Protein 7FF5 (pdb70)

Sequence (252 aa):
MISTKVTINCPAGLDSKAAALLVQKVSKYSSSIWLEKGERRANAKSLLGLLSLGVERNAAITIITDGEDEKKAADEISEYFTVGMISTKVTINCPAGLDSKAAALLVQKVSKYSSSIWLEKGERRANAKSLLGLLSLGVERNAAITIITDGEDEKKAADEISEYFTVGMISTKVTINCPAGLDSKAAALLVQKVSKYSSSIWLEKGERRANAKSLLGLLSLGVERNAAITIITDGEDEKKAADEISEYFTVG

Foldseek 3Di:
DDKDKAWQQDQFGLDQVNLVVQLVVVVVDPKFKKKDQPPQIAGSVDSVSSNVRNGGGGGIMIIATGDDCRVVSRVVVRCSRNVD/DDKDKAFFQPQFFCDLVLLVVQLVVLVVDPWFKKKDQPPQIAGSVDSVSSVVSSGGHRGIMIIATGDDCRVVSNVVSRCSGHVD/DDKDKAWAAPPFFLALVLLVVQLVVLVPDPWFKKKAQPPQIAGSVDSVSSNVSNGGHGGIMMIATGDDCRVVNRVVVRCSRPPD

Solvent-accessible surface area: 12165 Å² total; per-residue (Å²): 139,54,80,32,185,17,63,0,90,14,118,43,1,0,43,12,62,9,0,0,44,0,18,74,102,0,88,119,9,85,1,44,0,82,0,45,65,66,157,105,143,9,60,0,87,41,26,51,8,0,1,2,3,27,0,94,152,92,22,84,3,27,0,23,0,56,33,161,24,36,144,101,0,3,75,43,0,26,103,21,0,58,134,72,134,50,78,30,180,16,68,0,49,0,107,48,0,0,38,5,34,13,0,0,49,0,6,67,57,0,63,160,18,77,1,68,1,77,0,46,37,65,155,138,135,11,84,0,72,39,21,58,9,0,1,11,4,22,0,100,123,98,21,79,3,25,0,6,0,64,30,163,28,35,145,130,0,6,79,58,0,25,104,35,0,67,106,34,122,46,71,31,176,21,59,0,100,16,140,67,0,7,50,6,28,17,0,0,80,1,8,65,80,0,66,174,16,81,0,64,0,76,1,46,24,64,144,126,134,9,77,0,80,40,26,55,8,0,2,8,3,8,7,102,47,108,23,75,5,26,0,6,0,63,30,172,30,36,148,120,0,6,76,52,0,27,88,47,3,60,121,88

Nearest PDB structures (foldseek):
  7ff5-assembly3_C  TM=9.950E-01  e=5.276E-16  Ruminiclostridium cellulolyticum H10
  4xwj-assembly1_B  TM=9.516E-01  e=1.016E-08  Escherichia coli K-12
  3ihs-assembly2_B  TM=9.790E-01  e=3.165E-08  Bacillus anthracis str. Ames
  1opd-assembly1_A  TM=9.608E-01  e=2.423E-08  Escherichia coli
  1pch-assembly1_A  TM=9.260E-01  e=5.402E-08  Mycoplasma capricolum

Structure (mmCIF, N/CA/C/O backbone):
data_7FF5
#
_entry.id   7FF5
#
_cell.length_a   96.004
_cell.le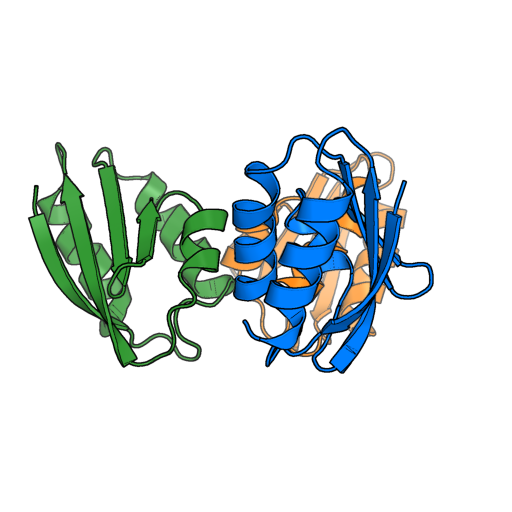ngth_b   96.004
_cell.length_c   89.836
_cell.angle_alpha   90.000
_cell.angle_beta   90.000
_cell.angle_gamma   90.000
#
_symmetry.space_group_name_H-M   'P 41 21 2'
#
loop_
_entity.id
_entity.type
_entity.pdbx_description
1 polymer 'Phosphocarrier, HPr family'
2 non-polymer 'SULFATE ION'
3 water water
#
loop_
_atom_site.group_PDB
_atom_site.id
_atom_site.type_symbol
_atom_site.label_atom_id
_atom_site.label_alt_id
_atom_site.label_comp_id
_atom_site.label_asym_id
_atom_site.label_entity_id
_atom_site.label_seq_id
_atom_site.pdbx_PDB_ins_code
_atom_site.Cartn_x
_atom_site.Cartn_y
_atom_site.Cartn_z
_atom_site.occupancy
_atom_site.B_iso_or_equiv
_atom_site.auth_seq_id
_atom_site.auth_comp_id
_atom_site.auth_asym_id
_atom_site.auth_atom_id
_atom_site.pdbx_PDB_model_num
ATOM 1 N N . MET A 1 1 ? 34.719 20.938 -24.062 1.00 48.08 1 MET A N 1
ATOM 2 C CA . MET A 1 1 ? 34.271 20.715 -22.661 1.00 44.75 1 MET A CA 1
ATOM 3 C C . MET A 1 1 ? 33.241 21.791 -22.310 1.00 47.64 1 MET A C 1
ATOM 4 O O . MET A 1 1 ? 33.613 22.966 -22.336 1.00 49.06 1 MET A O 1
ATOM 9 N N . ILE A 1 2 ? 32.008 21.396 -21.967 1.00 46.44 2 ILE A N 1
ATOM 10 C CA . ILE A 1 2 ? 30.918 22.336 -21.566 1.00 47.65 2 ILE A CA 1
ATOM 11 C C . ILE A 1 2 ? 30.549 22.137 -20.090 1.00 46.49 2 ILE A C 1
ATOM 12 O O . ILE A 1 2 ? 30.347 20.990 -19.670 1.00 43.15 2 ILE A O 1
ATOM 17 N N . SER A 1 3 ? 30.497 23.250 -19.364 1.00 46.76 3 SER A N 1
ATOM 18 C CA . SER A 1 3 ? 29.972 23.399 -17.989 1.00 42.59 3 SER A CA 1
ATOM 19 C C . SER A 1 3 ? 28.610 24.089 -18.043 1.00 46.73 3 SER A C 1
ATOM 20 O O . SER A 1 3 ? 28.570 25.255 -18.484 1.00 43.87 3 SER A O 1
ATOM 23 N N . THR A 1 4 ? 27.546 23.437 -17.559 1.00 44.39 4 THR A N 1
ATOM 24 C CA . THR A 1 4 ? 26.209 24.076 -17.418 1.00 45.21 4 THR A CA 1
ATOM 25 C C . THR A 1 4 ? 25.691 23.872 -15.991 1.00 46.43 4 THR A C 1
ATOM 26 O O . THR A 1 4 ? 25.571 22.704 -15.553 1.00 44.61 4 THR A O 1
ATOM 30 N N . LYS A 1 5 ? 25.442 24.987 -15.300 1.00 46.83 5 LYS A N 1
ATOM 31 C CA . LYS A 1 5 ? 24.865 25.042 -13.932 1.00 50.12 5 LYS A CA 1
ATOM 32 C C . LYS A 1 5 ? 23.367 24.752 -14.028 1.00 45.95 5 LYS A C 1
ATOM 33 O O . LYS A 1 5 ? 22.753 25.292 -14.948 1.00 41.01 5 LYS A O 1
ATOM 39 N N . VAL A 1 6 ? 22.818 23.911 -13.136 1.00 42.05 6 VAL A N 1
ATOM 40 C CA . VAL A 1 6 ? 21.369 23.563 -13.114 1.00 41.17 6 VAL A CA 1
ATOM 41 C C . VAL A 1 6 ? 20.904 23.321 -11.672 1.00 40.73 6 VAL A C 1
ATOM 42 O O . VAL A 1 6 ? 21.745 23.022 -10.789 1.00 36.23 6 VAL A O 1
ATOM 46 N N . THR A 1 7 ? 19.592 23.445 -11.460 1.00 38.05 7 THR A N 1
ATOM 47 C CA . THR A 1 7 ? 18.890 23.093 -10.202 1.00 40.77 7 THR A CA 1
ATOM 48 C C . THR A 1 7 ? 18.291 21.698 -10.390 1.00 37.71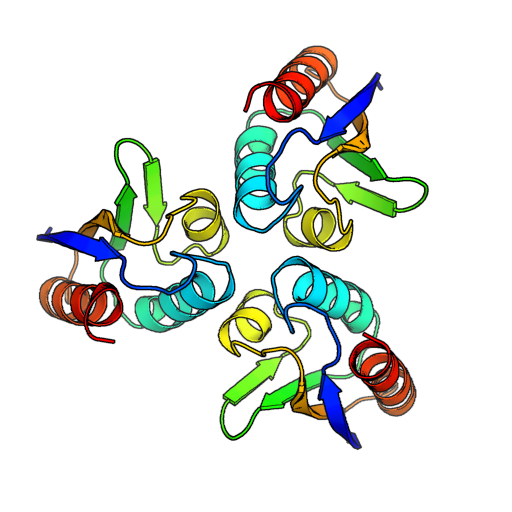 7 THR A C 1
ATOM 49 O O . THR A 1 7 ? 17.691 21.465 -11.449 1.00 36.94 7 THR A O 1
ATOM 53 N N . ILE A 1 8 ? 18.489 20.802 -9.423 1.00 33.49 8 ILE A N 1
ATOM 54 C CA . ILE A 1 8 ? 17.864 19.451 -9.478 1.00 38.31 8 ILE A CA 1
ATOM 55 C C . ILE A 1 8 ? 16.406 19.643 -9.075 1.00 37.49 8 ILE A C 1
ATOM 56 O O . ILE A 1 8 ? 16.125 19.859 -7.886 1.00 39.31 8 ILE A O 1
ATOM 61 N N . ASN A 1 9 ? 15.535 19.628 -10.076 1.00 36.02 9 ASN A N 1
ATOM 62 C CA . ASN A 1 9 ? 14.066 19.758 -9.899 1.00 37.84 9 ASN A CA 1
ATOM 63 C C . ASN A 1 9 ? 13.425 18.368 -9.953 1.00 35.66 9 ASN A C 1
ATOM 64 O O . ASN A 1 9 ? 12.604 18.089 -10.845 1.00 39.98 9 ASN A O 1
ATOM 69 N N . CYS A 1 10 ? 13.862 17.526 -9.021 1.00 36.13 10 CYS A N 1
ATOM 70 C CA . CYS A 1 10 ? 13.494 16.096 -8.835 1.00 33.77 10 CYS A CA 1
ATOM 71 C C . CYS A 1 10 ? 13.040 15.920 -7.388 1.00 33.40 10 CYS A C 1
ATOM 72 O O . CYS A 1 10 ? 13.664 16.464 -6.468 1.00 29.81 10 CYS A O 1
ATOM 75 N N . PRO A 1 11 ? 11.928 15.190 -7.119 1.00 32.35 11 PRO A N 1
ATOM 76 C CA . PRO A 1 11 ? 11.305 15.221 -5.788 1.00 30.80 11 PRO A CA 1
ATOM 77 C C . PRO A 1 11 ? 12.214 14.732 -4.638 1.00 32.14 11 PRO A C 1
ATOM 78 O O . PRO A 1 11 ? 12.141 15.303 -3.564 1.00 31.74 11 PRO A O 1
ATOM 82 N N . ALA A 1 12 ? 13.076 13.743 -4.882 1.00 31.49 12 ALA A N 1
ATOM 83 C CA . ALA A 1 12 ? 14.036 13.227 -3.880 1.00 34.15 12 ALA A CA 1
ATOM 84 C C . ALA A 1 12 ? 15.467 13.421 -4.383 1.00 33.00 12 ALA A C 1
ATOM 85 O O . ALA A 1 12 ? 16.306 12.613 -3.999 1.00 32.82 12 ALA A O 1
ATOM 87 N N . GLY A 1 13 ? 15.719 14.446 -5.199 1.00 31.17 13 GLY A N 1
ATOM 88 C CA . GLY A 1 13 ? 17.040 14.663 -5.826 1.00 30.69 13 GLY A CA 1
ATOM 89 C C . GLY A 1 13 ? 17.510 13.447 -6.609 1.00 29.96 13 GLY A C 1
ATOM 90 O O . GLY A 1 13 ? 16.669 12.837 -7.270 1.00 25.93 13 GLY A O 1
ATOM 91 N N . LEU A 1 14 ? 18.798 13.097 -6.539 1.00 28.32 14 LEU A N 1
ATOM 92 C CA . LEU A 1 14 ? 19.338 11.929 -7.272 1.00 29.34 14 LEU A CA 1
ATOM 93 C C . LEU A 1 14 ? 19.259 10.717 -6.377 1.00 28.06 14 LEU A C 1
ATOM 94 O O . LEU A 1 14 ? 20.301 10.284 -5.879 1.00 30.98 14 LEU A O 1
ATOM 99 N N . ASP A 1 15 ? 18.048 10.213 -6.184 1.00 29.53 15 ASP A N 1
ATOM 100 C CA . ASP A 1 15 ? 17.802 8.950 -5.460 1.00 30.12 15 ASP A CA 1
ATOM 101 C C . ASP A 1 15 ? 17.974 7.822 -6.479 1.00 29.13 15 ASP A C 1
ATOM 102 O O . ASP A 1 15 ? 18.443 8.085 -7.581 1.00 30.74 15 ASP A O 1
ATOM 107 N N . SER A 1 16 ? 17.593 6.609 -6.103 1.00 28.47 16 SER A N 1
ATOM 108 C CA . SER A 1 16 ? 17.742 5.393 -6.922 1.00 30.94 16 SER A CA 1
ATOM 109 C C . SER A 1 16 ? 17.071 5.592 -8.283 1.00 31.32 16 SER A C 1
ATOM 110 O O . SER A 1 16 ? 17.741 5.375 -9.309 1.00 32.07 16 SER A O 1
ATOM 113 N N . LYS A 1 17 ? 15.826 6.048 -8.297 1.00 31.56 17 LYS A N 1
ATOM 114 C CA . LYS A 1 17 ? 15.031 6.137 -9.545 1.00 35.46 17 LYS A CA 1
ATOM 115 C C . LYS A 1 17 ? 15.657 7.185 -10.461 1.00 35.18 17 LYS A C 1
ATOM 116 O O . LYS A 1 17 ? 15.938 6.849 -11.634 1.00 36.59 17 LYS A O 1
ATOM 122 N N . ALA A 1 18 ? 15.921 8.390 -9.956 1.00 30.20 18 ALA A N 1
ATOM 123 C CA . ALA A 1 18 ? 16.460 9.484 -10.784 1.00 28.31 18 ALA A CA 1
ATOM 124 C C . ALA A 1 18 ? 17.896 9.153 -11.214 1.00 29.92 18 ALA A C 1
ATOM 125 O O . ALA A 1 18 ? 18.230 9.409 -12.380 1.00 34.52 18 ALA A O 1
ATOM 127 N N . ALA A 1 19 ? 18.726 8.574 -10.343 1.00 28.76 19 ALA A N 1
ATOM 128 C CA . ALA A 1 19 ? 20.115 8.229 -10.716 1.00 26.17 19 ALA A CA 1
ATOM 129 C C . ALA A 1 19 ? 20.081 7.146 -11.801 1.00 27.37 19 ALA A C 1
ATOM 130 O O . ALA A 1 19 ? 20.826 7.256 -12.785 1.00 25.75 19 ALA A O 1
ATOM 132 N N . ALA A 1 20 ? 19.256 6.115 -11.627 1.00 28.58 20 ALA A N 1
ATOM 133 C CA . ALA A 1 20 ? 19.175 4.987 -12.584 1.00 34.12 20 ALA A CA 1
ATOM 134 C C . ALA A 1 20 ? 18.731 5.516 -13.959 1.00 32.05 20 ALA A C 1
ATOM 135 O O . ALA A 1 20 ? 19.340 5.137 -14.977 1.00 33.26 20 ALA A O 1
ATOM 137 N N . LEU A 1 21 ? 17.740 6.403 -13.990 1.00 34.60 21 LEU A N 1
ATOM 138 C CA . LEU A 1 21 ? 17.233 6.974 -15.265 1.00 35.75 21 LEU A CA 1
ATOM 139 C C . LEU A 1 21 ? 18.337 7.804 -15.926 1.00 37.18 21 LEU A C 1
ATOM 140 O O . LEU A 1 21 ? 18.495 7.691 -17.162 1.00 35.37 21 LEU A O 1
ATOM 145 N N . LEU A 1 22 ? 19.091 8.595 -15.149 1.00 37.12 22 LEU A N 1
ATOM 146 C CA . LEU A 1 22 ? 20.226 9.385 -15.711 1.00 35.29 22 LEU A CA 1
ATOM 147 C C . LEU A 1 22 ? 21.225 8.418 -16.334 1.00 34.58 22 LEU A C 1
ATOM 148 O O . LEU A 1 22 ? 21.615 8.658 -17.465 1.00 38.78 22 LEU A O 1
ATOM 153 N N . VAL A 1 23 ? 21.578 7.330 -15.647 1.00 32.77 23 VAL A N 1
ATOM 154 C CA . VAL A 1 23 ? 22.577 6.367 -16.194 1.00 33.04 23 VAL A CA 1
ATOM 155 C C . VAL A 1 23 ? 22.060 5.824 -17.538 1.00 37.88 23 VAL A C 1
ATOM 156 O O . VAL A 1 23 ? 22.851 5.755 -18.479 1.00 34.79 23 VAL A O 1
ATOM 160 N N . GLN A 1 24 ? 20.779 5.446 -17.617 1.00 42.17 24 GLN A N 1
ATOM 161 C CA . GLN A 1 24 ? 20.169 4.921 -18.870 1.00 44.76 24 GLN A CA 1
ATOM 162 C C . GLN A 1 24 ? 20.230 5.976 -19.981 1.00 44.50 24 GLN A C 1
ATOM 163 O O . GLN A 1 24 ? 20.703 5.640 -21.076 1.00 44.59 24 GLN A O 1
ATOM 169 N N . LYS A 1 25 ? 19.801 7.201 -19.680 1.00 40.09 25 LYS A N 1
ATOM 170 C CA . LYS A 1 25 ? 19.709 8.322 -20.654 1.00 44.34 25 LYS A CA 1
ATOM 171 C C . LYS A 1 25 ? 21.106 8.620 -21.211 1.00 48.37 25 LYS A C 1
ATOM 172 O O . LYS A 1 25 ? 21.227 8.880 -22.411 1.00 48.39 25 LYS A O 1
ATOM 178 N N . VAL A 1 26 ? 22.128 8.531 -20.365 1.00 49.88 26 VAL A N 1
ATOM 179 C CA . VAL A 1 26 ? 23.508 9.029 -20.622 1.00 52.86 26 VAL A CA 1
ATOM 180 C C . VAL A 1 26 ? 24.291 8.062 -21.528 1.00 55.19 26 VAL A C 1
ATOM 181 O O . VAL A 1 26 ? 25.209 8.536 -22.215 1.00 50.73 26 VAL A O 1
ATOM 185 N N . SER A 1 27 ? 23.896 6.789 -21.611 1.00 55.36 27 SER A N 1
ATOM 186 C CA . SER A 1 27 ? 24.486 5.757 -22.511 1.00 59.03 27 SER A CA 1
ATOM 187 C C . SER A 1 27 ? 24.221 6.076 -23.986 1.00 65.88 27 SER A C 1
ATOM 188 O O . SER A 1 27 ? 24.899 5.480 -24.843 1.00 72.42 27 SER A O 1
ATOM 191 N N . LYS A 1 28 ? 23.268 6.966 -24.281 1.00 64.74 28 LYS A N 1
ATOM 192 C CA . LYS A 1 28 ? 22.900 7.372 -25.665 1.00 62.11 28 LYS A CA 1
ATOM 193 C C . LYS A 1 28 ? 23.967 8.326 -26.230 1.00 64.61 28 LYS A C 1
ATOM 194 O O . LYS A 1 28 ? 23.973 8.518 -27.453 1.00 65.20 28 LYS A O 1
ATOM 200 N N . TYR A 1 29 ? 24.868 8.863 -25.390 1.00 53.55 29 TYR A N 1
ATOM 201 C CA . TYR A 1 29 ? 25.850 9.904 -25.797 1.00 48.46 29 TYR A CA 1
ATOM 202 C C . TYR A 1 29 ? 27.250 9.301 -25.869 1.00 46.86 29 TYR A C 1
ATOM 203 O O . TYR A 1 29 ? 27.572 8.410 -25.075 1.00 47.98 29 TYR A O 1
ATOM 212 N N . SER A 1 30 ? 28.079 9.830 -26.770 1.00 47.65 30 SER A N 1
ATOM 213 C CA . SER A 1 30 ? 29.506 9.437 -26.914 1.00 47.98 30 SER A CA 1
ATOM 214 C C . SER A 1 30 ? 30.359 10.227 -25.904 1.00 40.86 30 SER A C 1
ATOM 215 O O . SER A 1 30 ? 31.395 9.719 -25.485 1.00 40.01 30 SER A O 1
ATOM 218 N N . SER A 1 31 ? 29.933 11.435 -25.548 1.00 37.60 31 SER A N 1
ATOM 219 C CA . SER A 1 31 ? 30.627 12.329 -24.585 1.00 41.56 31 SER A CA 1
ATOM 220 C C . SER A 1 31 ? 30.801 11.638 -23.230 1.00 38.88 31 SER A C 1
ATOM 221 O O . SER A 1 31 ? 29.928 10.861 -22.828 1.00 35.97 31 SER A O 1
ATOM 224 N N . SER A 1 32 ? 31.944 11.881 -22.603 1.00 38.09 32 SER A N 1
ATOM 225 C CA . SER A 1 32 ? 32.154 11.762 -21.144 1.00 36.84 32 SER A CA 1
ATOM 226 C C . SER A 1 32 ? 31.237 12.770 -20.463 1.00 36.44 32 SER A C 1
ATOM 227 O O . SER A 1 32 ? 31.154 13.927 -20.940 1.00 32.05 32 SER A O 1
ATOM 230 N N . ILE A 1 33 ? 30.547 12.342 -19.412 1.00 34.77 33 ILE A N 1
ATOM 231 C CA . ILE A 1 33 ? 29.600 13.210 -18.658 1.00 33.57 33 ILE A CA 1
ATOM 232 C C . ILE A 1 33 ? 29.816 12.996 -17.160 1.00 33.68 33 ILE A C 1
ATOM 233 O O . ILE A 1 33 ? 29.872 11.851 -16.706 1.00 35.29 33 ILE A O 1
ATOM 238 N N . TRP A 1 34 ? 29.967 14.099 -16.433 1.00 31.16 34 TRP A N 1
ATOM 239 C CA . TRP A 1 34 ? 30.167 14.148 -14.971 1.00 29.25 34 TRP A CA 1
ATOM 240 C C . TRP A 1 34 ? 29.188 15.161 -14.383 1.00 26.30 34 TRP A C 1
ATOM 241 O O . TRP A 1 34 ? 28.904 16.133 -15.086 1.00 26.42 34 TRP A O 1
ATOM 252 N N . LEU A 1 35 ? 28.777 14.947 -13.137 1.00 25.84 35 LEU A N 1
ATOM 253 C CA . LEU A 1 35 ? 28.054 15.937 -12.305 1.00 26.15 35 LEU A CA 1
ATOM 254 C C . LEU A 1 35 ? 28.972 16.375 -11.171 1.00 26.69 35 LEU A C 1
ATOM 255 O O . LEU A 1 35 ? 29.732 15.560 -10.662 1.00 26.14 35 LEU A O 1
ATOM 260 N N . GLU A 1 36 ? 28.854 17.623 -10.764 1.00 29.14 36 GLU A N 1
ATOM 261 C CA . GLU A 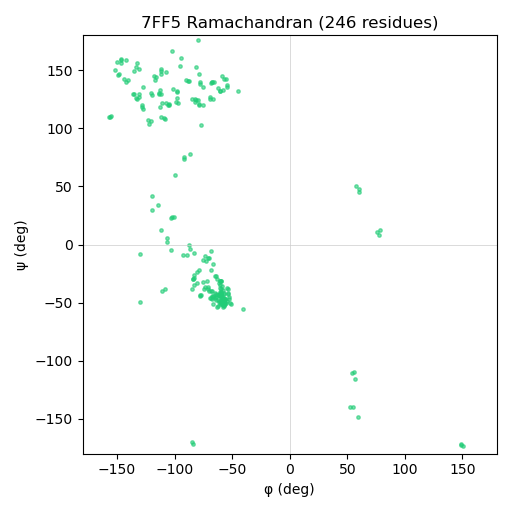1 36 ? 29.680 18.175 -9.679 1.00 34.35 36 GLU A CA 1
ATOM 262 C C . GLU A 1 36 ? 28.755 18.883 -8.701 1.00 33.95 36 GLU A C 1
ATOM 263 O O . GLU A 1 36 ? 27.977 19.724 -9.133 1.00 34.15 36 GLU A O 1
ATOM 269 N N . LYS A 1 37 ? 28.855 18.529 -7.431 1.00 40.53 37 LYS A N 1
ATOM 270 C CA . LYS A 1 37 ? 28.182 19.270 -6.335 1.00 46.08 37 LYS A CA 1
ATOM 271 C C . LYS A 1 37 ? 29.278 19.754 -5.381 1.00 41.85 37 LYS A C 1
ATOM 272 O O . LYS A 1 37 ? 29.856 18.904 -4.684 1.00 38.30 37 LYS A O 1
ATOM 278 N N . GLY A 1 38 ? 29.578 21.051 -5.396 1.00 43.08 38 GLY A N 1
ATOM 279 C CA . GLY A 1 38 ? 30.714 21.624 -4.652 1.00 44.89 38 GLY A CA 1
ATOM 280 C C . GLY A 1 38 ? 31.995 20.934 -5.050 1.00 47.80 38 GLY A C 1
ATOM 281 O O . GLY A 1 38 ? 32.393 21.097 -6.202 1.00 53.95 38 GLY A O 1
ATOM 282 N N . GLU A 1 39 ? 32.577 20.135 -4.154 1.00 55.10 39 GLU A N 1
ATOM 283 C CA . GLU A 1 39 ? 33.829 19.370 -4.421 1.00 60.86 39 GLU A CA 1
ATOM 284 C C . GLU A 1 39 ? 33.511 17.882 -4.596 1.00 56.62 39 GLU A C 1
ATOM 285 O O . GLU A 1 39 ? 34.455 17.110 -4.811 1.00 55.97 39 GLU A O 1
ATOM 291 N N . ARG A 1 40 ? 32.238 17.481 -4.538 1.00 49.27 40 ARG A N 1
ATOM 292 C CA . ARG A 1 40 ? 31.837 16.079 -4.840 1.00 45.38 40 ARG A CA 1
ATOM 293 C C . ARG A 1 40 ? 31.587 15.989 -6.350 1.00 36.28 40 ARG A C 1
ATOM 294 O O . ARG A 1 40 ? 31.011 16.918 -6.914 1.00 35.21 40 ARG A O 1
ATOM 302 N N . ARG A 1 41 ? 32.007 14.884 -6.956 1.00 32.27 41 ARG A N 1
ATOM 303 C CA . ARG A 1 41 ? 32.089 14.693 -8.429 1.00 35.29 41 ARG A CA 1
ATOM 304 C C . ARG A 1 41 ? 31.716 13.245 -8.717 1.00 30.48 41 ARG A C 1
ATOM 305 O O . ARG A 1 41 ? 32.064 12.388 -7.916 1.00 29.94 41 ARG A O 1
ATOM 313 N N . ALA A 1 42 ? 30.994 12.981 -9.800 1.00 30.18 42 ALA A N 1
ATOM 314 C CA . ALA A 1 42 ? 30.708 11.608 -10.251 1.00 27.88 42 ALA A CA 1
ATOM 315 C C . ALA A 1 42 ? 30.564 11.570 -11.771 1.00 29.40 42 ALA A C 1
ATOM 316 O O . ALA A 1 42 ? 30.010 12.504 -12.367 1.00 28.86 42 ALA A O 1
ATOM 318 N N . ASN A 1 43 ? 31.004 10.462 -12.344 1.00 26.39 43 ASN A N 1
ATOM 319 C CA . ASN A 1 43 ? 30.693 10.060 -13.729 1.00 28.17 43 ASN A CA 1
ATOM 320 C C . ASN A 1 43 ? 29.205 9.686 -13.812 1.00 28.69 43 ASN A C 1
ATOM 321 O O . ASN A 1 43 ? 28.772 8.876 -13.006 1.00 29.22 43 ASN A O 1
ATOM 326 N N . ALA A 1 44 ? 28.457 10.275 -14.746 1.00 29.95 44 ALA A N 1
ATOM 327 C CA . ALA A 1 44 ? 26.983 10.116 -14.889 1.00 31.29 44 ALA A CA 1
ATOM 328 C C . ALA A 1 44 ? 26.637 8.706 -15.386 1.00 30.72 44 ALA A C 1
ATOM 329 O O . ALA A 1 44 ? 25.443 8.337 -15.336 1.00 29.44 44 ALA A O 1
ATOM 331 N N . LYS A 1 45 ? 27.642 7.948 -15.831 1.00 32.29 45 LYS A N 1
ATOM 332 C CA . LYS A 1 45 ? 27.495 6.524 -16.233 1.00 36.98 45 LYS A CA 1
ATOM 333 C C . LYS A 1 45 ? 27.571 5.612 -15.003 1.00 32.32 45 LYS A C 1
ATOM 334 O O . LYS A 1 45 ? 27.329 4.411 -15.159 1.00 31.20 45 LYS A O 1
ATOM 340 N N . SER A 1 46 ? 27.886 6.150 -13.822 1.00 31.36 46 SER A N 1
ATOM 341 C CA . SER A 1 46 ? 28.075 5.341 -12.587 1.00 30.64 46 SER A CA 1
ATOM 342 C C . SER A 1 46 ? 26.912 5.562 -11.610 1.00 31.17 46 SER A C 1
ATOM 343 O O . SER A 1 46 ? 26.834 6.642 -10.981 1.00 28.98 46 SER A O 1
ATOM 346 N N . LEU A 1 47 ? 26.050 4.561 -11.459 1.00 30.85 47 LEU A N 1
ATOM 347 C CA . LEU A 1 47 ? 24.940 4.592 -10.478 1.00 30.86 47 LEU A CA 1
ATOM 348 C C . LEU A 1 47 ? 25.541 4.851 -9.095 1.00 29.50 47 LEU A C 1
ATOM 349 O O . LEU A 1 47 ? 25.082 5.768 -8.407 1.00 26.38 47 LEU A O 1
ATOM 354 N N . LEU A 1 48 ? 26.605 4.127 -8.759 1.00 29.45 48 LEU A N 1
ATOM 355 C CA . LEU A 1 48 ? 27.260 4.261 -7.442 1.00 32.72 48 LEU A CA 1
ATOM 356 C C . LEU A 1 48 ? 27.773 5.684 -7.241 1.00 31.45 48 LEU A C 1
ATOM 357 O O . LEU A 1 48 ? 27.502 6.275 -6.195 1.00 28.77 48 LEU A O 1
ATOM 362 N N . GLY A 1 49 ? 28.487 6.232 -8.225 1.00 29.03 49 GLY A N 1
ATOM 363 C CA . GLY A 1 49 ? 29.017 7.611 -8.153 1.00 26.67 49 GLY A CA 1
ATOM 364 C C . GLY A 1 49 ? 27.899 8.626 -7.976 1.00 24.74 49 GLY A C 1
ATOM 365 O O . GLY A 1 49 ? 28.009 9.510 -7.109 1.00 24.30 49 GLY A O 1
ATOM 366 N N . LEU A 1 50 ? 26.852 8.522 -8.777 1.00 25.45 50 LEU A N 1
ATOM 367 C CA . LEU A 1 50 ? 25.701 9.457 -8.725 1.00 25.68 50 LEU A CA 1
ATOM 368 C C . LEU A 1 50 ? 25.082 9.415 -7.320 1.00 24.95 50 LEU A C 1
ATOM 369 O O . LEU A 1 50 ? 24.847 10.477 -6.666 1.00 23.89 50 LEU A O 1
ATOM 374 N N . LEU A 1 51 ? 24.787 8.223 -6.841 1.00 24.64 51 LEU A N 1
ATOM 375 C CA . LEU A 1 51 ? 24.185 8.025 -5.501 1.00 25.53 51 LEU A CA 1
ATOM 376 C C . LEU A 1 51 ? 25.080 8.623 -4.407 1.00 26.43 51 LEU A C 1
ATOM 377 O O . LEU A 1 51 ? 24.553 9.144 -3.421 1.00 28.96 51 LEU A O 1
ATOM 382 N N . SER A 1 52 ? 26.395 8.485 -4.544 1.00 26.08 52 SER A N 1
ATOM 383 C CA . SER A 1 52 ? 27.402 8.913 -3.531 1.00 30.42 52 SER A CA 1
ATOM 384 C C . SER A 1 52 ? 27.431 10.428 -3.433 1.00 29.06 52 SER A C 1
ATOM 385 O O . SER A 1 52 ? 27.980 10.920 -2.479 1.00 29.77 52 SER A O 1
ATOM 388 N N . LEU A 1 53 ? 26.980 11.129 -4.462 1.00 31.08 53 LEU A N 1
ATOM 389 C CA . LEU A 1 53 ? 26.917 12.616 -4.487 1.00 33.40 53 LEU A CA 1
ATOM 390 C C . LEU A 1 53 ? 26.022 13.115 -3.348 1.00 31.10 53 LEU A C 1
ATOM 391 O O . LEU A 1 53 ? 26.245 14.235 -2.887 1.00 31.58 53 LEU A O 1
ATOM 396 N N . GLY A 1 54 ? 24.998 12.350 -2.954 1.00 32.79 54 GLY A N 1
ATOM 397 C CA . GLY A 1 54 ? 24.005 12.843 -1.974 1.00 36.22 54 GLY A CA 1
ATOM 398 C C . GLY A 1 54 ? 23.282 14.098 -2.467 1.00 35.43 54 GLY A C 1
ATOM 399 O O . GLY A 1 54 ? 23.138 15.029 -1.694 1.00 36.03 54 GLY A O 1
ATOM 400 N N . VAL A 1 55 ? 22.842 14.125 -3.723 1.00 32.05 55 VAL A N 1
ATOM 401 C CA . VAL A 1 55 ? 22.095 15.275 -4.314 1.00 31.99 55 VAL A CA 1
ATOM 402 C C . VAL A 1 55 ? 20.638 15.203 -3.852 1.00 26.13 55 VAL A C 1
ATOM 403 O O . VAL A 1 55 ? 19.983 14.202 -4.083 1.00 26.01 55 VAL A O 1
ATOM 407 N N . GLU A 1 56 ? 20.164 16.233 -3.183 1.00 27.50 56 GLU A N 1
ATOM 408 C CA . GLU A 1 56 ? 18.762 16.372 -2.704 1.00 28.09 56 GLU A CA 1
ATOM 409 C C . GLU A 1 56 ? 18.031 17.317 -3.659 1.00 29.82 56 GLU A C 1
ATOM 410 O O . GLU A 1 56 ? 18.702 18.016 -4.440 1.00 27.90 56 GLU A O 1
ATOM 416 N N . ARG A 1 57 ? 16.701 17.348 -3.564 1.00 29.03 57 ARG A N 1
ATOM 417 C CA . ARG A 1 57 ? 15.796 18.276 -4.274 1.00 30.03 57 ARG A CA 1
ATOM 418 C C . ARG A 1 57 ? 16.348 19.701 -4.207 1.00 30.55 57 ARG A C 1
ATOM 419 O O . ARG A 1 57 ? 16.694 20.113 -3.076 1.00 28.52 57 ARG A O 1
ATOM 427 N N . ASN A 1 58 ? 16.398 20.416 -5.344 1.00 30.57 58 ASN A N 1
ATOM 428 C CA . ASN A 1 58 ? 16.753 21.859 -5.442 1.00 34.83 58 ASN A CA 1
ATOM 429 C C . ASN A 1 58 ? 18.253 22.122 -5.284 1.00 36.37 58 ASN A C 1
ATOM 430 O O . ASN A 1 58 ? 18.618 23.326 -5.143 1.00 38.53 58 ASN A O 1
ATOM 435 N N . ALA A 1 59 ? 19.097 21.084 -5.295 1.00 36.24 59 ALA A N 1
ATOM 436 C CA . ALA A 1 59 ? 20.560 21.260 -5.190 1.00 34.58 59 ALA A CA 1
ATOM 437 C C . ALA A 1 59 ? 21.043 21.958 -6.463 1.00 35.10 59 ALA A C 1
ATOM 438 O O . ALA A 1 59 ? 20.493 21.681 -7.540 1.00 34.61 59 ALA A O 1
ATOM 440 N N . ALA A 1 60 ? 21.977 22.892 -6.319 1.00 36.57 60 ALA A N 1
ATOM 441 C CA . ALA A 1 60 ? 22.687 23.523 -7.449 1.00 39.35 60 ALA A CA 1
ATOM 442 C C . ALA A 1 60 ? 23.814 22.575 -7.848 1.00 35.27 60 ALA A C 1
ATOM 443 O O . ALA A 1 60 ? 24.624 22.221 -7.001 1.00 35.69 60 ALA A O 1
ATOM 445 N N . ILE A 1 61 ? 23.856 22.195 -9.112 1.00 33.51 61 ILE A N 1
ATOM 446 C CA . ILE A 1 61 ? 24.739 21.116 -9.641 1.00 37.03 61 ILE A CA 1
ATOM 447 C C . ILE A 1 61 ? 25.370 21.675 -10.908 1.00 36.16 61 ILE A C 1
ATOM 448 O O . ILE A 1 61 ? 24.702 22.486 -11.576 1.00 33.91 61 ILE A O 1
ATOM 453 N N . THR A 1 62 ? 26.552 21.201 -11.271 1.00 32.15 62 THR A N 1
ATOM 454 C CA . THR A 1 62 ? 27.192 21.540 -12.558 1.00 33.27 62 THR A CA 1
ATOM 455 C C . THR A 1 62 ? 27.236 20.259 -13.379 1.00 33.73 62 THR A C 1
ATOM 456 O O . THR A 1 62 ? 27.718 19.259 -12.849 1.00 34.83 62 THR A O 1
ATOM 460 N N . ILE A 1 63 ? 26.760 20.325 -14.621 1.00 34.62 63 ILE A N 1
ATOM 461 C CA . ILE A 1 63 ? 26.848 19.223 -15.610 1.00 35.85 63 ILE A CA 1
ATOM 462 C C . ILE A 1 63 ? 28.056 19.510 -16.492 1.00 39.42 63 ILE A C 1
ATOM 463 O O . ILE A 1 63 ? 28.083 20.588 -17.122 1.00 38.64 63 ILE A O 1
ATOM 468 N N . ILE A 1 64 ? 29.004 18.581 -16.531 1.00 36.75 64 ILE A N 1
ATOM 469 C CA . ILE A 1 64 ? 30.232 18.712 -17.353 1.00 35.32 64 ILE A CA 1
ATOM 470 C C . ILE A 1 64 ? 30.158 17.662 -18.449 1.00 39.24 64 ILE A C 1
ATOM 471 O O . ILE A 1 64 ? 30.074 16.474 -18.126 1.00 41.82 64 ILE A O 1
ATOM 476 N N . THR A 1 65 ? 30.138 18.105 -19.705 1.00 43.17 65 THR A N 1
ATOM 477 C CA . THR A 1 65 ? 30.092 17.245 -20.914 1.00 44.24 65 THR A CA 1
ATOM 478 C C . THR A 1 65 ? 31.366 17.497 -21.726 1.00 43.77 65 THR A C 1
ATOM 479 O O . THR A 1 65 ? 31.856 18.651 -21.719 1.00 43.66 65 THR A O 1
ATOM 483 N N . ASP A 1 66 ? 31.886 16.445 -22.364 1.00 42.36 66 ASP A N 1
ATOM 484 C CA . ASP A 1 66 ? 33.169 16.488 -23.107 1.00 41.80 66 ASP A CA 1
ATOM 485 C C . ASP A 1 66 ? 33.155 15.379 -24.161 1.00 40.53 66 ASP A C 1
ATOM 486 O O . ASP A 1 66 ? 33.258 14.201 -23.788 1.00 36.90 66 ASP A O 1
ATOM 491 N N . GLY A 1 67 ? 33.066 15.760 -25.435 1.00 43.63 67 GLY A N 1
ATOM 492 C CA . GLY A 1 67 ? 33.056 14.827 -26.576 1.00 45.60 67 GLY A CA 1
ATOM 493 C C . GLY A 1 67 ? 32.263 15.374 -27.744 1.00 47.95 67 GLY A C 1
ATOM 494 O O . GLY A 1 67 ? 31.822 16.549 -27.665 1.00 46.57 67 GLY A O 1
ATOM 495 N N . GLU A 1 68 ? 32.079 14.554 -28.777 1.00 50.75 68 GLU A N 1
ATOM 496 C CA . GLU A 1 68 ? 31.499 14.968 -30.090 1.00 59.59 68 GLU A CA 1
ATOM 497 C C . GLU A 1 68 ? 30.105 15.585 -29.849 1.00 59.36 68 GLU A C 1
ATOM 498 O O . GLU A 1 68 ? 29.871 16.666 -30.429 1.00 60.49 68 GLU A O 1
ATOM 504 N N . ASP A 1 69 ? 29.257 15.001 -28.980 1.00 53.49 69 ASP A N 1
ATOM 505 C CA . ASP A 1 69 ? 27.847 15.438 -28.772 1.00 49.84 69 ASP A CA 1
ATOM 506 C C . ASP A 1 69 ? 27.713 16.304 -27.500 1.00 49.15 69 ASP A C 1
ATOM 507 O O . ASP A 1 69 ? 26.604 16.446 -27.014 1.00 43.13 69 ASP A O 1
ATOM 512 N N . GLU A 1 70 ? 28.783 16.952 -27.032 1.00 47.66 70 GLU A N 1
ATOM 513 C CA . GLU A 1 70 ? 28.843 17.552 -25.669 1.00 48.25 70 GLU A CA 1
ATOM 514 C C . GLU A 1 70 ? 27.774 18.633 -25.464 1.00 53.02 70 GLU A C 1
ATOM 515 O O . GLU A 1 70 ? 27.295 18.743 -24.304 1.00 47.45 70 GLU A O 1
ATOM 521 N N . LYS A 1 71 ? 27.374 19.367 -26.507 1.00 56.97 71 LYS A N 1
ATOM 522 C CA . LYS A 1 71 ? 26.364 20.459 -26.390 1.00 59.86 71 LYS A CA 1
ATOM 523 C C . LYS A 1 71 ? 24.960 19.843 -26.309 1.00 53.98 71 LYS A C 1
ATOM 524 O O . LYS A 1 71 ? 24.155 20.296 -25.484 1.00 47.93 71 LYS A O 1
ATOM 530 N N . LYS A 1 72 ? 24.674 18.856 -27.154 1.00 47.19 72 LYS A N 1
ATOM 531 C CA . LYS A 1 72 ? 23.394 18.105 -27.127 1.00 51.52 72 LYS A CA 1
ATOM 532 C C . LYS A 1 72 ? 23.208 17.487 -25.731 1.00 52.52 72 LYS A C 1
ATOM 533 O O . LYS A 1 72 ? 22.168 17.726 -25.140 1.00 54.92 72 LYS A O 1
ATOM 539 N N . ALA A 1 73 ? 24.195 16.744 -25.226 1.00 48.98 73 ALA A N 1
ATOM 540 C CA . ALA A 1 73 ? 24.162 16.083 -23.892 1.00 46.55 73 ALA A CA 1
ATOM 541 C C . ALA A 1 73 ? 23.858 17.125 -22.816 1.00 43.52 73 ALA A C 1
ATOM 542 O O . ALA A 1 73 ? 22.939 16.893 -22.039 1.00 37.09 73 ALA A O 1
ATOM 544 N N . ALA A 1 74 ? 24.553 18.259 -22.828 1.00 42.11 74 ALA A N 1
ATOM 545 C CA . ALA A 1 74 ? 24.412 19.340 -21.828 1.00 46.67 74 ALA A CA 1
ATOM 546 C C . ALA A 1 74 ? 22.974 19.892 -21.811 1.00 51.14 74 ALA A C 1
ATOM 547 O O . ALA A 1 74 ? 22.433 20.104 -20.702 1.00 50.71 74 ALA A O 1
ATOM 549 N N . ASP A 1 75 ? 22.368 20.101 -22.983 1.00 51.33 75 ASP A N 1
ATOM 550 C CA . ASP A 1 75 ? 20.994 20.666 -23.116 1.00 56.41 75 ASP A CA 1
ATOM 551 C C . ASP A 1 75 ? 19.969 19.648 -22.617 1.00 53.05 75 ASP A C 1
ATOM 552 O O . ASP A 1 75 ? 19.068 20.034 -21.885 1.00 54.34 75 ASP A O 1
ATOM 557 N N . GLU A 1 76 ? 20.103 18.393 -23.028 1.00 47.93 76 GLU A N 1
ATOM 558 C CA . GLU A 1 76 ? 19.116 17.326 -22.734 1.00 45.52 76 GLU A CA 1
ATOM 559 C C . GLU A 1 76 ? 19.227 16.920 -21.262 1.00 43.66 76 GLU A C 1
ATOM 560 O O . GLU A 1 76 ? 18.173 16.646 -20.667 1.00 38.36 76 GLU A O 1
ATOM 566 N N . ILE A 1 77 ? 20.429 16.895 -20.668 1.00 42.74 77 ILE A N 1
ATOM 567 C CA . ILE A 1 77 ? 20.586 16.554 -19.217 1.00 39.63 77 ILE A CA 1
ATOM 568 C C . ILE A 1 77 ? 19.960 17.690 -18.399 1.00 37.96 77 ILE A C 1
ATOM 569 O O . ILE A 1 77 ? 19.234 17.348 -17.441 1.00 33.27 77 ILE A O 1
ATOM 574 N N . SER A 1 78 ? 20.208 18.956 -18.749 1.00 36.11 78 SER A N 1
ATOM 575 C CA . SER A 1 78 ? 19.620 20.127 -18.038 1.00 43.54 78 SER A CA 1
ATOM 576 C C . SER A 1 78 ? 18.092 20.062 -18.127 1.00 42.68 78 SER A C 1
ATOM 577 O O . SER A 1 78 ? 17.426 20.279 -17.111 1.00 46.74 78 SER A O 1
ATOM 580 N N . GLU A 1 79 ? 17.559 19.725 -19.296 1.00 43.56 79 GLU A N 1
ATOM 581 C CA . GLU A 1 79 ? 16.093 19.592 -19.507 1.00 47.60 79 GLU A CA 1
ATOM 582 C C . GLU A 1 79 ? 15.600 18.477 -18.588 1.00 41.97 79 GLU A C 1
ATOM 583 O O . GLU A 1 79 ? 14.648 18.738 -17.867 1.00 43.22 79 GLU A O 1
ATOM 589 N N . TYR A 1 80 ? 16.252 17.319 -18.556 1.00 39.49 80 TYR A N 1
ATOM 590 C CA . TYR A 1 80 ? 15.837 16.158 -17.725 1.00 41.38 80 TYR A CA 1
ATOM 591 C C . TYR A 1 80 ? 15.719 16.624 -16.260 1.00 44.48 80 TYR A C 1
ATOM 592 O O . TYR A 1 80 ? 14.771 16.206 -15.579 1.00 42.14 80 TYR A O 1
ATOM 601 N N . PHE A 1 81 ? 16.611 17.506 -15.801 1.00 40.32 81 PHE A N 1
ATOM 602 C CA . PHE A 1 81 ? 16.711 17.922 -14.383 1.00 42.13 81 PHE A CA 1
ATOM 603 C C . PHE A 1 81 ? 15.812 19.117 -14.079 1.00 42.03 81 PHE A C 1
ATOM 604 O O . PHE A 1 81 ? 15.751 19.477 -12.915 1.00 38.00 81 PHE A O 1
ATOM 612 N N . THR A 1 82 ? 15.200 19.771 -15.058 1.00 40.07 82 THR A N 1
ATOM 613 C CA . THR A 1 82 ? 14.281 20.900 -14.761 1.00 45.55 82 THR A CA 1
ATOM 614 C C . THR A 1 82 ? 12.834 20.479 -15.033 1.00 46.62 82 THR A C 1
ATOM 615 O O . THR A 1 82 ? 11.998 20.788 -14.185 1.00 44.99 82 THR A O 1
ATOM 619 N N . VAL A 1 83 ? 12.570 19.693 -16.086 1.00 48.66 83 VAL A N 1
ATOM 620 C CA . VAL A 1 83 ? 11.205 19.434 -16.634 1.00 53.35 83 VAL A CA 1
ATOM 621 C C . VAL A 1 83 ? 10.803 17.976 -16.365 1.00 54.02 83 VAL A C 1
ATOM 622 O O . VAL A 1 83 ? 9.624 17.762 -16.033 1.00 63.16 83 VAL A O 1
ATOM 626 N N . GLY A 1 84 ? 11.729 17.018 -16.499 1.00 54.41 84 GLY A N 1
ATOM 627 C CA . GLY A 1 84 ? 11.574 15.645 -15.970 1.00 52.63 84 GLY A CA 1
ATOM 628 C C . GLY A 1 84 ? 12.319 14.611 -16.796 1.00 53.02 84 GLY A C 1
ATOM 629 O O . GLY A 1 84 ? 12.434 14.794 -18.002 1.00 57.85 84 GLY A O 1
ATOM 630 N N . MET B 1 1 ? 40.506 -11.101 12.312 1.00 52.02 1 MET B N 1
ATOM 631 C CA . MET B 1 1 ? 39.207 -10.565 11.877 1.00 52.72 1 MET B CA 1
ATOM 632 C C . MET B 1 1 ? 38.574 -9.823 13.055 1.00 54.17 1 MET B C 1
ATOM 633 O O . MET B 1 1 ? 38.785 -10.246 14.198 1.00 54.21 1 MET B O 1
ATOM 638 N N . ILE B 1 2 ? 37.877 -8.722 12.775 1.00 54.93 2 ILE B N 1
ATOM 639 C CA . ILE B 1 2 ? 37.270 -7.823 13.802 1.00 53.20 2 ILE B CA 1
ATOM 640 C C . ILE B 1 2 ? 35.749 -7.773 13.603 1.00 52.21 2 ILE B C 1
ATOM 641 O O . ILE B 1 2 ? 35.286 -7.542 12.463 1.00 62.22 2 ILE B O 1
ATOM 646 N N . SER B 1 3 ? 35.011 -8.007 14.682 1.00 48.38 3 SER B N 1
ATOM 647 C CA . SER B 1 3 ? 33.545 -7.815 14.816 1.00 53.45 3 SER B CA 1
ATOM 648 C C . SER B 1 3 ? 33.283 -6.561 15.655 1.00 56.31 3 SER B C 1
ATOM 649 O O . SER B 1 3 ? 33.716 -6.547 16.814 1.00 61.16 3 SER B O 1
ATOM 652 N N . THR B 1 4 ? 32.595 -5.556 15.106 1.00 56.33 4 THR B N 1
ATOM 653 C CA . THR B 1 4 ? 32.212 -4.325 15.850 1.00 55.88 4 THR B CA 1
ATOM 654 C C . THR B 1 4 ? 30.710 -4.076 15.675 1.00 53.97 4 THR B C 1
ATOM 655 O O . THR B 1 4 ? 30.240 -3.925 14.523 1.00 52.98 4 THR B O 1
ATOM 659 N N . LYS B 1 5 ? 29.989 -4.105 16.799 1.00 51.74 5 LYS B N 1
ATOM 660 C CA . LYS B 1 5 ? 28.530 -3.867 16.883 1.00 58.87 5 LYS B CA 1
ATOM 661 C C . LYS B 1 5 ? 28.296 -2.356 16.807 1.00 65.43 5 LYS B C 1
ATOM 662 O O . LYS B 1 5 ? 29.103 -1.618 17.409 1.00 63.80 5 LYS B O 1
ATOM 668 N N . VAL B 1 6 ? 27.257 -1.920 16.080 1.00 63.38 6 VAL B N 1
ATOM 669 C CA . VAL B 1 6 ? 26.863 -0.479 15.991 1.00 62.13 6 VAL B CA 1
ATOM 670 C C . VAL B 1 6 ? 25.339 -0.358 15.844 1.00 60.49 6 VAL B C 1
ATOM 671 O O . VAL B 1 6 ? 24.681 -1.333 15.419 1.00 53.50 6 VAL B O 1
ATOM 675 N N . THR B 1 7 ? 24.815 0.826 16.172 1.00 65.41 7 THR B N 1
ATOM 676 C CA . THR B 1 7 ? 23.455 1.286 15.796 1.00 63.15 7 THR B CA 1
ATOM 677 C C . THR B 1 7 ? 23.598 2.180 14.559 1.00 60.28 7 THR B C 1
ATOM 678 O O . THR B 1 7 ? 24.498 3.039 14.552 1.00 59.77 7 THR B O 1
ATOM 682 N N . ILE B 1 8 ? 22.792 1.957 13.515 1.00 53.20 8 ILE B N 1
ATOM 683 C CA . ILE B 1 8 ? 22.838 2.819 12.289 1.00 52.29 8 ILE B CA 1
ATOM 684 C C . ILE B 1 8 ? 22.015 4.085 12.536 1.00 45.30 8 ILE B C 1
ATOM 685 O O . ILE B 1 8 ? 20.797 3.973 12.786 1.00 43.16 8 ILE B O 1
ATOM 690 N N . ASN B 1 9 ? 22.637 5.250 12.398 1.00 42.98 9 ASN B N 1
ATOM 691 C CA . ASN B 1 9 ? 21.945 6.553 12.561 1.00 46.50 9 ASN B CA 1
ATOM 692 C C . ASN B 1 9 ? 21.863 7.257 11.201 1.00 44.87 9 ASN B C 1
ATOM 693 O O . ASN B 1 9 ? 21.439 8.418 11.203 1.00 47.70 9 ASN B O 1
ATOM 698 N N . CYS B 1 10 ? 22.152 6.587 10.077 1.00 40.36 10 CYS B N 1
ATOM 699 C CA . CYS B 1 10 ? 21.857 7.108 8.708 1.00 34.61 10 CYS B CA 1
ATOM 700 C C . CYS B 1 10 ? 20.355 7.377 8.605 1.00 36.93 10 CYS B C 1
ATOM 701 O O . CYS B 1 10 ? 19.557 6.537 9.022 1.00 36.89 10 CYS B O 1
ATOM 704 N N . PRO B 1 11 ? 19.915 8.550 8.085 1.00 34.81 11 PRO B N 1
ATOM 705 C CA . PRO B 1 11 ? 18.530 8.994 8.262 1.00 32.74 11 PRO B CA 1
ATOM 706 C C . PRO B 1 11 ? 17.453 8.077 7.666 1.00 33.88 11 PRO B C 1
ATOM 707 O O . PRO B 1 11 ? 16.383 8.012 8.256 1.00 32.49 11 PRO B O 1
ATOM 711 N N . ALA B 1 12 ? 17.723 7.398 6.545 1.00 32.55 12 ALA B N 1
ATOM 712 C CA . ALA B 1 12 ? 16.813 6.367 5.984 1.00 37.21 12 ALA B CA 1
ATOM 713 C C . ALA B 1 12 ? 17.482 4.987 6.051 1.00 34.17 12 ALA B C 1
ATOM 714 O O . ALA B 1 12 ? 17.269 4.192 5.140 1.00 35.03 12 ALA B O 1
ATOM 716 N N . GLY B 1 13 ? 18.281 4.736 7.092 1.00 35.10 13 GLY B N 1
ATOM 717 C CA . GLY B 1 13 ? 19.183 3.573 7.177 1.00 34.44 13 GLY B CA 1
ATOM 718 C C . GLY B 1 13 ? 20.067 3.458 5.944 1.00 34.56 13 GLY B C 1
ATOM 719 O O . GLY B 1 13 ? 20.559 4.490 5.461 1.00 37.51 13 GLY B O 1
ATOM 720 N N . LEU B 1 14 ? 20.276 2.236 5.456 1.00 33.58 14 LEU B N 1
ATOM 721 C CA . LEU B 1 14 ? 21.113 2.005 4.261 1.00 34.69 14 LEU B CA 1
ATOM 722 C C . LEU B 1 14 ? 20.202 2.026 3.049 1.00 31.10 14 LEU B C 1
ATOM 723 O O . LEU B 1 14 ? 19.960 0.966 2.482 1.00 28.86 14 LEU B O 1
ATOM 728 N N . ASP B 1 15 ? 19.773 3.229 2.662 1.00 29.69 15 ASP B N 1
ATOM 729 C CA . ASP B 1 15 ? 19.044 3.456 1.399 1.00 30.44 15 ASP B CA 1
ATOM 730 C C . ASP B 1 15 ? 20.109 3.603 0.314 1.00 27.81 15 ASP B C 1
ATOM 731 O O . ASP B 1 15 ? 21.259 3.358 0.591 1.00 26.81 15 ASP B O 1
ATOM 736 N N . SER B 1 16 ? 19.709 3.975 -0.889 1.00 28.57 16 SER B N 1
ATOM 737 C CA . SER B 1 16 ? 20.592 4.051 -2.076 1.00 31.22 16 SER B CA 1
ATOM 738 C C . SER B 1 16 ? 21.758 4.989 -1.779 1.00 28.04 16 SER B C 1
ATOM 739 O O . SER B 1 16 ? 22.902 4.582 -1.986 1.00 27.37 16 SER B O 1
ATOM 742 N N . LYS B 1 17 ? 21.465 6.186 -1.272 1.00 27.26 17 LYS B N 1
ATOM 743 C CA . LYS B 1 17 ? 22.490 7.234 -1.045 1.00 29.05 17 LYS B CA 1
ATOM 744 C C . LYS B 1 17 ? 23.506 6.743 -0.008 1.00 26.55 17 LYS B C 1
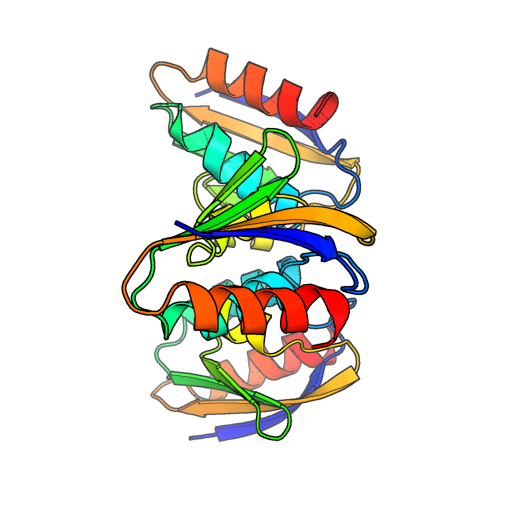ATOM 745 O O . LYS B 1 17 ? 24.699 6.730 -0.315 1.00 24.84 17 LYS B O 1
ATOM 751 N N . ALA B 1 18 ? 23.040 6.310 1.158 1.00 28.78 18 ALA B N 1
ATOM 752 C CA . ALA B 1 18 ? 23.932 5.899 2.263 1.00 28.27 18 ALA B CA 1
ATOM 753 C C . ALA B 1 18 ? 24.623 4.575 1.903 1.00 30.32 18 ALA B C 1
ATOM 754 O O . ALA B 1 18 ? 25.816 4.455 2.180 1.00 31.77 18 ALA B O 1
ATOM 756 N N . ALA B 1 19 ? 23.946 3.630 1.243 1.00 29.17 19 ALA B N 1
ATOM 757 C CA . ALA B 1 19 ? 24.588 2.350 0.828 1.00 25.05 19 ALA B CA 1
ATOM 758 C C . ALA B 1 19 ? 25.690 2.658 -0.187 1.00 26.12 19 ALA B C 1
ATOM 759 O O . ALA B 1 19 ? 26.793 2.095 -0.069 1.00 24.35 19 ALA B O 1
ATOM 761 N N . ALA B 1 20 ? 25.427 3.519 -1.170 1.00 27.50 20 ALA B N 1
ATOM 762 C CA . ALA B 1 20 ? 26.423 3.838 -2.219 1.00 29.60 20 ALA B CA 1
ATOM 763 C C . ALA B 1 20 ? 27.652 4.474 -1.564 1.00 30.18 20 ALA B C 1
ATOM 764 O O . ALA B 1 20 ? 28.765 4.122 -1.930 1.00 28.20 20 ALA B O 1
ATOM 766 N N . LEU B 1 21 ? 27.465 5.390 -0.628 1.00 32.58 21 LEU B N 1
ATOM 767 C CA . LEU B 1 21 ? 28.590 6.070 0.057 1.00 37.56 21 LEU B CA 1
ATOM 768 C C . LEU B 1 21 ? 29.400 5.031 0.850 1.00 37.11 21 LEU B C 1
ATOM 769 O O . LEU B 1 21 ? 30.635 5.112 0.820 1.00 39.26 21 LEU B O 1
ATOM 774 N N . LEU B 1 22 ? 28.742 4.105 1.548 1.00 34.16 22 LEU B N 1
ATOM 775 C CA . LEU B 1 22 ? 29.448 3.000 2.266 1.00 32.93 22 LEU B CA 1
ATOM 776 C C . LEU B 1 22 ? 30.277 2.203 1.259 1.00 29.70 22 LEU B C 1
ATOM 777 O O . LEU B 1 22 ? 31.447 1.994 1.525 1.00 27.21 22 LEU B O 1
ATOM 782 N N . VAL B 1 23 ? 29.719 1.830 0.112 1.00 27.69 23 VAL B N 1
ATOM 783 C CA . VAL B 1 23 ? 30.476 1.061 -0.919 1.00 28.46 23 VAL B CA 1
ATOM 784 C C . VAL B 1 23 ? 31.713 1.874 -1.333 1.00 33.10 23 VAL B C 1
ATOM 785 O O . VAL B 1 23 ? 32.777 1.280 -1.446 1.00 36.64 23 VAL B O 1
ATOM 789 N N . GLN B 1 24 ? 31.574 3.178 -1.578 1.00 35.11 24 GLN B N 1
ATOM 790 C CA . GLN B 1 24 ? 32.695 4.072 -1.991 1.00 38.55 24 GLN B CA 1
ATOM 791 C C . GLN B 1 24 ? 33.763 4.079 -0.893 1.00 36.47 24 GLN B C 1
ATOM 792 O O . GLN B 1 24 ? 34.924 3.869 -1.219 1.00 41.61 24 GLN B O 1
ATOM 798 N N . LYS B 1 25 ? 33.362 4.322 0.355 1.00 37.79 25 LYS B N 1
ATOM 799 C CA . LYS B 1 25 ? 34.275 4.460 1.515 1.00 41.69 25 LYS B CA 1
ATOM 800 C C . LYS B 1 25 ? 35.049 3.143 1.684 1.00 47.42 25 LYS B C 1
ATOM 801 O O . LYS B 1 25 ? 36.265 3.170 1.897 1.00 47.01 25 LYS B O 1
ATOM 807 N N . VAL B 1 26 ? 34.357 2.026 1.534 1.00 47.92 26 VAL B N 1
ATOM 808 C CA . VAL B 1 26 ? 34.824 0.669 1.955 1.00 46.09 26 VAL B CA 1
ATOM 809 C C . VAL B 1 26 ? 35.721 0.077 0.864 1.00 45.35 26 VAL B C 1
ATOM 810 O O . VAL B 1 26 ? 36.566 -0.742 1.205 1.00 40.00 26 VAL B O 1
ATOM 814 N N . SER B 1 27 ? 35.545 0.488 -0.395 1.00 45.49 27 SER B N 1
ATOM 815 C CA . SER B 1 27 ? 36.180 -0.170 -1.571 1.00 51.45 27 SER B CA 1
ATOM 816 C C . SER B 1 27 ? 37.685 0.129 -1.620 1.00 51.79 27 SER B C 1
ATOM 817 O O . SER B 1 27 ? 38.374 -0.552 -2.402 1.00 51.15 27 SER B O 1
ATOM 820 N N . LYS B 1 28 ? 38.160 1.111 -0.851 1.00 51.57 28 LYS B N 1
ATOM 821 C CA . LYS B 1 28 ? 39.602 1.481 -0.812 1.00 55.28 28 LYS B CA 1
ATOM 822 C C . LYS B 1 28 ? 40.375 0.527 0.105 1.00 56.01 28 LYS B C 1
ATOM 823 O O . LYS B 1 28 ? 41.598 0.406 -0.104 1.00 50.21 28 LYS B O 1
ATOM 829 N N . TYR B 1 29 ? 39.712 -0.130 1.067 1.00 52.69 29 TYR B N 1
ATOM 830 C CA . TYR B 1 29 ? 40.353 -1.108 1.984 1.00 47.35 29 TYR B CA 1
ATOM 831 C C . TYR B 1 29 ? 40.546 -2.447 1.279 1.00 43.94 29 TYR B C 1
ATOM 832 O O . TYR B 1 29 ? 39.725 -2.790 0.424 1.00 48.39 29 TYR B O 1
ATOM 841 N N . SER B 1 30 ? 41.618 -3.165 1.619 1.00 43.50 30 SER B N 1
ATOM 842 C CA 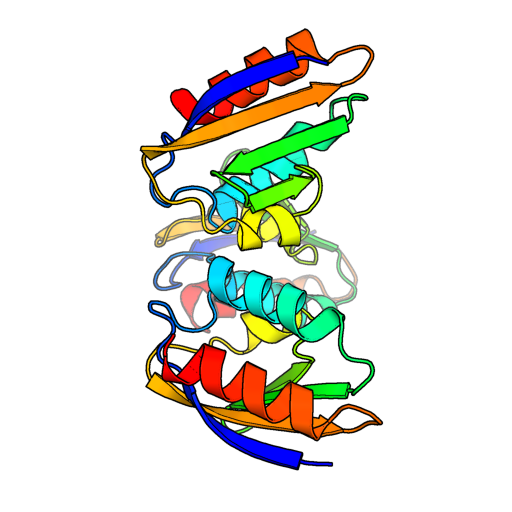. SER B 1 30 ? 41.970 -4.494 1.039 1.00 44.13 30 SER B CA 1
ATOM 843 C C . SER B 1 30 ? 41.178 -5.594 1.765 1.00 38.62 30 SER B C 1
ATOM 844 O O . SER B 1 30 ? 40.885 -6.629 1.141 1.00 41.05 30 SER B O 1
ATOM 847 N N . SER B 1 31 ? 40.835 -5.362 3.033 1.00 37.10 31 SER B N 1
ATOM 848 C CA . SER B 1 31 ? 40.068 -6.292 3.893 1.00 42.63 31 SER B CA 1
ATOM 849 C C . SER B 1 31 ? 38.741 -6.657 3.228 1.00 43.03 31 SER B C 1
ATOM 850 O O . SER B 1 31 ? 38.136 -5.781 2.574 1.00 40.71 31 SER B O 1
ATOM 853 N N . SER B 1 32 ? 38.332 -7.915 3.379 1.00 38.94 32 SER B N 1
ATOM 854 C CA . SER B 1 32 ? 36.918 -8.347 3.241 1.00 40.09 32 SER B CA 1
ATOM 855 C C . SER B 1 32 ? 36.103 -7.589 4.288 1.00 38.42 32 SER B C 1
ATOM 856 O O . SER B 1 32 ? 36.576 -7.495 5.451 1.00 35.11 32 SER B O 1
ATOM 859 N N . ILE B 1 33 ? 34.983 -7.003 3.867 1.00 36.77 33 ILE B N 1
ATOM 860 C CA . ILE B 1 33 ? 34.097 -6.228 4.778 1.00 37.68 33 ILE B CA 1
ATOM 861 C C . ILE B 1 33 ? 32.659 -6.658 4.526 1.00 34.45 33 ILE B C 1
ATOM 862 O O . ILE B 1 33 ? 32.226 -6.646 3.356 1.00 34.50 33 ILE B O 1
ATOM 867 N N . TRP B 1 34 ? 31.969 -7.068 5.584 1.00 31.08 34 TRP B N 1
ATOM 868 C CA . TRP B 1 34 ? 30.549 -7.428 5.437 1.00 32.36 34 TRP B CA 1
ATOM 869 C C . TRP B 1 34 ? 29.790 -6.975 6.664 1.00 30.56 34 TRP B C 1
ATOM 870 O O . TRP B 1 34 ? 30.420 -6.696 7.685 1.00 29.76 34 TRP B O 1
ATOM 881 N N . LEU B 1 35 ? 28.481 -6.822 6.492 1.00 33.03 35 LEU B N 1
ATOM 882 C CA . LEU B 1 35 ? 27.527 -6.407 7.539 1.00 29.89 35 LEU B CA 1
ATOM 883 C C . LEU B 1 35 ? 26.620 -7.586 7.849 1.00 31.93 35 LEU B C 1
ATOM 884 O O . LEU B 1 35 ? 26.298 -8.347 6.934 1.00 33.60 35 LEU B O 1
ATOM 889 N N . GLU B 1 36 ? 26.162 -7.655 9.083 1.00 30.27 36 GLU B N 1
ATOM 890 C CA . GLU B 1 36 ? 25.236 -8.701 9.521 1.00 36.08 36 GLU B CA 1
ATOM 891 C C . GLU B 1 36 ? 24.106 -8.027 10.281 1.00 34.99 36 GLU B C 1
ATOM 892 O O . GLU B 1 36 ? 24.387 -7.265 11.236 1.00 35.54 36 GLU B O 1
ATOM 898 N N . LYS B 1 37 ? 22.881 -8.283 9.851 1.00 38.49 37 LYS B N 1
ATOM 899 C CA . LYS B 1 37 ? 21.670 -7.792 10.548 1.00 44.58 37 LYS B CA 1
ATOM 900 C C . LYS B 1 37 ? 20.825 -9.026 10.871 1.00 40.77 37 LYS B C 1
ATOM 901 O O . LYS B 1 37 ? 20.257 -9.621 9.923 1.00 40.72 37 LYS B O 1
ATOM 907 N N . GLY B 1 38 ? 20.782 -9.409 12.148 1.00 42.93 38 GLY B N 1
ATOM 908 C CA . GLY B 1 38 ? 20.219 -10.698 12.580 1.00 44.41 38 GLY B CA 1
ATOM 909 C C . GLY B 1 38 ? 20.883 -11.837 11.831 1.00 46.40 38 GLY B C 1
ATOM 910 O O . GLY B 1 38 ? 22.094 -12.051 12.013 1.00 47.26 38 GLY B O 1
ATOM 911 N N . GLU B 1 39 ? 20.125 -12.481 10.950 1.00 53.68 39 GLU B N 1
ATOM 912 C CA . GLU B 1 39 ? 20.573 -13.625 10.119 1.00 58.53 39 GLU B CA 1
ATOM 913 C C . GLU B 1 39 ? 20.853 -13.172 8.685 1.00 54.40 39 GLU B C 1
ATOM 914 O O . GLU B 1 39 ? 21.313 -14.014 7.896 1.00 53.30 39 GLU B O 1
ATOM 920 N N . ARG B 1 40 ? 20.588 -11.906 8.353 1.00 50.62 40 ARG B N 1
ATOM 921 C CA . ARG B 1 40 ? 20.838 -11.380 6.990 1.00 48.19 40 ARG B CA 1
ATOM 922 C C . ARG B 1 40 ? 22.272 -10.831 6.969 1.00 40.94 40 ARG B C 1
ATOM 923 O O . ARG B 1 40 ? 22.718 -10.234 7.969 1.00 39.29 40 ARG B O 1
ATOM 931 N N . ARG B 1 41 ? 22.964 -11.042 5.857 1.00 36.35 41 ARG B N 1
ATOM 932 C CA . ARG B 1 41 ? 24.414 -10.813 5.701 1.00 38.26 41 ARG B CA 1
ATOM 933 C C . ARG B 1 41 ? 24.675 -10.256 4.307 1.00 35.18 41 ARG B C 1
ATOM 934 O O . ARG B 1 41 ? 24.074 -10.781 3.373 1.00 33.31 41 ARG B O 1
ATOM 942 N N . ALA B 1 42 ? 25.578 -9.281 4.168 1.00 32.69 42 ALA B N 1
ATOM 943 C CA . ALA B 1 42 ? 25.997 -8.813 2.830 1.00 31.05 42 ALA B CA 1
ATOM 944 C C . ALA B 1 42 ? 27.422 -8.275 2.859 1.00 27.21 42 ALA B C 1
ATOM 945 O O . ALA B 1 42 ? 27.849 -7.734 3.855 1.00 31.53 42 ALA B O 1
ATOM 947 N N . ASN B 1 43 ? 28.093 -8.415 1.729 1.00 27.40 43 ASN B N 1
ATOM 948 C CA . ASN B 1 43 ? 29.398 -7.778 1.439 1.00 28.65 43 ASN B CA 1
ATOM 949 C C . ASN B 1 43 ? 29.185 -6.261 1.301 1.00 33.02 43 ASN B C 1
ATOM 950 O O . ASN B 1 43 ? 28.315 -5.860 0.491 1.00 32.10 43 ASN B O 1
ATOM 955 N N . ALA B 1 44 ? 29.920 -5.459 2.079 1.00 31.20 44 ALA B N 1
ATOM 956 C CA . ALA B 1 44 ? 29.752 -3.988 2.158 1.00 33.02 44 ALA B CA 1
ATOM 957 C C . ALA B 1 44 ? 30.235 -3.323 0.864 1.00 32.64 44 ALA B C 1
ATOM 958 O O . ALA B 1 44 ? 29.949 -2.128 0.674 1.00 34.66 44 ALA B O 1
ATOM 960 N N . LYS B 1 45 ? 30.929 -4.068 0.009 1.00 32.60 45 LYS B N 1
ATOM 961 C CA . LYS B 1 45 ? 31.387 -3.601 -1.327 1.00 35.49 45 LYS B CA 1
ATOM 962 C C . LYS B 1 45 ? 30.296 -3.856 -2.376 1.00 34.76 45 LYS B C 1
ATOM 963 O O . LYS B 1 45 ? 30.510 -3.485 -3.552 1.00 33.86 45 LYS B O 1
ATOM 969 N N . SER B 1 46 ? 29.154 -4.424 -1.997 1.00 32.95 46 SER B N 1
ATOM 970 C CA . SER B 1 46 ? 28.076 -4.761 -2.958 1.00 33.82 46 SER B CA 1
ATOM 971 C C . SER B 1 46 ? 26.855 -3.871 -2.716 1.00 34.30 46 SER B C 1
ATOM 972 O O . SER B 1 46 ? 26.171 -4.066 -1.688 1.00 30.21 46 SER B O 1
ATOM 975 N N . LEU B 1 47 ? 26.571 -2.951 -3.635 1.00 33.42 47 LEU B N 1
ATOM 976 C CA . LEU B 1 47 ? 25.370 -2.086 -3.521 1.00 35.46 47 LEU B CA 1
ATOM 977 C C . LEU B 1 47 ? 24.133 -2.996 -3.444 1.00 33.16 47 LEU B C 1
ATOM 978 O O . LEU B 1 47 ? 23.325 -2.828 -2.518 1.00 28.43 47 LEU B O 1
ATOM 983 N N . LEU B 1 48 ? 24.053 -3.987 -4.329 1.00 31.96 48 LEU B N 1
ATOM 984 C CA . LEU B 1 48 ? 22.910 -4.946 -4.386 1.00 32.92 48 LEU B CA 1
ATOM 985 C C . LEU B 1 48 ? 22.761 -5.629 -3.027 1.00 30.24 48 LEU B C 1
ATOM 986 O O . LEU B 1 48 ? 21.635 -5.633 -2.483 1.00 28.40 48 LEU B O 1
ATOM 991 N N . GLY B 1 49 ? 23.852 -6.203 -2.507 1.00 31.84 49 GLY B N 1
ATOM 992 C CA . GLY B 1 49 ? 23.827 -6.926 -1.227 1.00 30.24 49 GLY B CA 1
ATOM 993 C C . GLY B 1 49 ? 23.375 -6.017 -0.094 1.00 28.05 49 GLY B C 1
ATOM 994 O O . GLY B 1 49 ? 22.468 -6.396 0.690 1.00 26.41 49 GLY B O 1
ATOM 995 N N . LEU B 1 50 ? 23.996 -4.848 0.018 1.00 27.70 50 LEU B N 1
ATOM 996 C CA . LEU B 1 50 ? 23.641 -3.861 1.077 1.00 30.57 50 LEU B CA 1
ATOM 997 C C . LEU B 1 50 ? 22.144 -3.508 0.999 1.00 27.69 50 LEU B C 1
ATOM 998 O O . LEU B 1 50 ? 21.438 -3.508 2.009 1.00 29.62 50 LEU B O 1
ATOM 1003 N N . LEU B 1 51 ? 21.665 -3.150 -0.175 1.00 29.44 51 LEU B N 1
ATOM 1004 C CA . LEU B 1 51 ? 20.253 -2.747 -0.381 1.00 29.45 51 LEU B CA 1
ATOM 1005 C C . LEU B 1 51 ? 19.320 -3.898 0.012 1.00 33.67 51 LEU B C 1
ATOM 1006 O O . LEU B 1 51 ? 18.234 -3.606 0.546 1.00 30.76 51 LEU B O 1
ATOM 1011 N N . SER B 1 52 ? 19.697 -5.147 -0.288 1.00 28.79 52 SER B N 1
ATOM 1012 C CA . SER B 1 52 ? 18.879 -6.359 0.002 1.00 34.22 52 SER B CA 1
ATOM 1013 C C . SER B 1 52 ? 18.690 -6.543 1.508 1.00 34.40 52 SER B C 1
ATOM 1014 O O . SER B 1 52 ? 17.685 -7.143 1.900 1.00 33.76 52 SER B O 1
ATOM 1017 N N . LEU B 1 53 ? 19.632 -6.046 2.307 1.00 35.83 53 LEU B N 1
ATOM 1018 C CA . LEU B 1 53 ? 19.600 -6.148 3.788 1.00 34.76 53 LEU B CA 1
ATOM 1019 C C . LEU B 1 53 ? 18.384 -5.398 4.340 1.00 39.59 53 LEU B C 1
ATOM 1020 O O . LEU B 1 53 ? 17.892 -5.786 5.406 1.00 37.36 53 LEU B O 1
ATOM 1025 N N . GLY B 1 54 ? 17.924 -4.344 3.673 1.00 41.83 54 GLY B N 1
ATOM 1026 C CA . GLY B 1 54 ? 16.771 -3.541 4.129 1.00 39.65 54 GLY B CA 1
ATOM 1027 C C . GLY B 1 54 ? 17.021 -2.931 5.496 1.00 37.30 54 GLY B C 1
ATOM 1028 O O . GLY B 1 54 ? 16.154 -3.050 6.370 1.00 37.64 54 GLY B O 1
ATOM 1029 N N . VAL B 1 55 ? 18.179 -2.310 5.679 1.00 36.81 55 VAL B N 1
ATOM 1030 C CA . VAL B 1 55 ? 18.620 -1.748 6.989 1.00 37.70 55 VAL B CA 1
ATOM 1031 C C . VAL B 1 55 ? 17.904 -0.413 7.206 1.00 39.91 55 VAL B C 1
ATOM 1032 O O . VAL B 1 55 ? 18.074 0.495 6.348 1.00 40.20 55 VAL B O 1
ATOM 1036 N N . GLU B 1 56 ? 17.124 -0.315 8.288 1.00 38.32 56 GLU B N 1
ATOM 1037 C CA . GLU B 1 56 ? 16.369 0.896 8.669 1.00 40.37 56 GLU B CA 1
ATOM 1038 C C . GLU B 1 56 ? 17.216 1.688 9.658 1.00 41.35 56 GLU B C 1
ATOM 1039 O O . GLU B 1 56 ? 18.150 1.118 10.267 1.00 39.14 56 GLU B O 1
ATOM 1045 N N . ARG B 1 57 ? 16.907 2.967 9.813 1.00 38.43 57 ARG B N 1
ATOM 1046 C CA . ARG B 1 57 ? 17.526 3.813 10.858 1.00 40.72 57 ARG B CA 1
ATOM 1047 C C . ARG B 1 57 ? 17.338 3.132 12.224 1.00 37.92 57 ARG B C 1
ATOM 1048 O O . ARG B 1 57 ? 16.252 2.621 12.468 1.00 38.55 57 ARG B O 1
ATOM 1056 N N . ASN B 1 58 ? 18.379 3.124 13.054 1.00 40.13 58 ASN B N 1
ATOM 1057 C CA . ASN B 1 58 ? 18.382 2.608 14.450 1.00 47.74 58 ASN B CA 1
ATOM 1058 C C . ASN B 1 58 ? 18.461 1.075 14.483 1.00 51.52 58 ASN B C 1
ATOM 1059 O O . ASN B 1 58 ? 18.194 0.498 15.551 1.00 48.04 58 ASN B O 1
ATOM 1064 N N . ALA B 1 59 ? 18.773 0.429 13.357 1.00 47.63 59 ALA B N 1
ATOM 1065 C CA . ALA B 1 59 ? 19.034 -1.022 13.323 1.00 44.78 59 ALA B CA 1
ATOM 1066 C C . ALA B 1 59 ? 20.347 -1.274 14.071 1.00 45.64 59 ALA B C 1
ATOM 1067 O O . ALA B 1 59 ? 21.299 -0.475 13.905 1.00 35.81 59 ALA B O 1
ATOM 1069 N N . ALA B 1 60 ? 20.377 -2.348 14.863 1.00 43.44 60 ALA B N 1
ATOM 1070 C CA . ALA B 1 60 ? 21.610 -2.936 15.433 1.00 43.87 60 ALA B CA 1
ATOM 1071 C C . ALA B 1 60 ? 22.267 -3.781 14.344 1.00 39.88 60 ALA B C 1
ATOM 1072 O O . ALA B 1 60 ? 21.584 -4.661 13.787 1.00 44.29 60 ALA B O 1
ATOM 1074 N N . ILE B 1 61 ? 23.528 -3.504 14.041 1.00 37.48 61 ILE B N 1
ATOM 1075 C CA . ILE B 1 61 ? 24.254 -4.142 12.913 1.00 41.08 61 ILE B CA 1
ATOM 1076 C C . ILE B 1 61 ? 25.621 -4.533 13.429 1.00 37.26 61 ILE B C 1
ATOM 1077 O O . ILE B 1 61 ? 26.137 -3.809 14.274 1.00 34.79 61 ILE B O 1
ATOM 1082 N N . THR B 1 62 ? 26.186 -5.611 12.889 1.00 38.19 62 THR B N 1
ATOM 1083 C CA . THR B 1 62 ? 27.577 -6.008 13.198 1.00 39.80 62 THR B CA 1
ATOM 1084 C C . THR B 1 62 ? 28.395 -5.813 11.932 1.00 35.48 62 THR B C 1
ATOM 1085 O O . THR B 1 62 ? 27.971 -6.309 10.895 1.00 38.24 62 THR B O 1
ATOM 1089 N N . ILE B 1 63 ? 29.522 -5.120 12.056 1.00 37.80 63 ILE B N 1
ATOM 1090 C CA . ILE B 1 63 ? 30.500 -4.906 10.959 1.00 39.16 63 ILE B CA 1
ATOM 1091 C C . ILE B 1 63 ? 31.608 -5.930 11.158 1.00 43.19 63 ILE B C 1
ATOM 1092 O O . ILE B 1 63 ? 32.232 -5.915 12.223 1.00 47.10 63 ILE B O 1
ATOM 1097 N N . ILE B 1 64 ? 31.853 -6.758 10.148 1.00 42.81 64 ILE B N 1
ATOM 1098 C CA . ILE B 1 64 ? 32.983 -7.719 10.137 1.00 44.59 64 ILE B CA 1
ATOM 1099 C C . ILE B 1 64 ? 34.029 -7.217 9.144 1.00 43.02 64 ILE B C 1
ATOM 1100 O O . ILE B 1 64 ? 33.667 -7.004 7.992 1.00 43.57 64 ILE B O 1
ATOM 1105 N N . THR B 1 65 ? 35.252 -6.990 9.624 1.00 43.41 65 THR B N 1
ATOM 1106 C CA . THR B 1 65 ? 36.440 -6.640 8.805 1.00 42.94 65 THR B CA 1
ATOM 1107 C C . THR B 1 65 ? 37.462 -7.767 8.966 1.00 44.55 65 THR B C 1
ATOM 1108 O O . THR B 1 65 ? 37.564 -8.326 10.073 1.00 42.91 65 THR B O 1
ATOM 1112 N N . ASP B 1 66 ? 38.156 -8.130 7.893 1.00 41.93 66 ASP B N 1
ATOM 1113 C CA . ASP B 1 66 ? 39.111 -9.265 7.880 1.00 42.76 66 ASP B CA 1
ATOM 1114 C C . ASP B 1 66 ? 40.135 -9.028 6.773 1.00 42.69 66 ASP B C 1
ATOM 1115 O O . ASP B 1 66 ? 39.738 -9.142 5.598 1.00 37.37 66 ASP B O 1
ATOM 1120 N N . GLY B 1 67 ? 41.396 -8.754 7.149 1.00 40.93 67 GLY B N 1
ATOM 1121 C CA . GLY B 1 67 ? 42.506 -8.513 6.205 1.00 44.17 67 GLY B CA 1
ATOM 1122 C C . GLY B 1 67 ? 43.526 -7.538 6.774 1.00 44.88 67 GLY B C 1
ATOM 1123 O O . GLY B 1 67 ? 43.367 -7.140 7.941 1.00 44.10 67 GLY B O 1
ATOM 1124 N N . GLU B 1 68 ? 44.498 -7.129 5.951 1.00 54.37 68 GLU B N 1
ATOM 1125 C CA . GLU B 1 68 ? 45.685 -6.314 6.355 1.00 59.18 68 GLU B CA 1
ATOM 1126 C C . GLU B 1 68 ? 45.213 -5.047 7.101 1.00 56.86 68 GLU B C 1
ATOM 1127 O O . GLU B 1 68 ? 45.754 -4.802 8.201 1.00 56.47 68 GLU B O 1
ATOM 1133 N N . ASP B 1 69 ? 44.206 -4.318 6.589 1.00 52.85 69 ASP B N 1
ATOM 1134 C CA . ASP B 1 69 ? 43.782 -2.985 7.126 1.00 54.36 69 ASP B CA 1
ATOM 1135 C C . ASP B 1 69 ? 42.510 -3.083 7.991 1.00 56.77 69 ASP B C 1
ATOM 1136 O O . ASP B 1 69 ? 41.834 -2.009 8.213 1.00 59.74 69 ASP B O 1
ATOM 1141 N N . GLU B 1 70 ? 42.225 -4.264 8.552 1.00 62.81 70 GLU B N 1
ATOM 1142 C CA . GLU B 1 70 ? 40.894 -4.584 9.152 1.00 70.23 70 GLU B CA 1
ATOM 1143 C C . GLU B 1 70 ? 40.534 -3.621 10.299 1.00 66.43 70 GLU B C 1
ATOM 1144 O O . GLU B 1 70 ? 39.324 -3.389 10.486 1.00 67.88 70 GLU B O 1
ATOM 1150 N N . LYS B 1 71 ? 41.508 -3.098 11.057 1.00 73.06 71 LYS B N 1
ATOM 1151 C CA . LYS B 1 71 ? 41.243 -2.217 12.237 1.00 74.80 71 LYS B CA 1
ATOM 1152 C C . LYS B 1 71 ? 40.876 -0.808 11.760 1.00 68.79 71 LYS B C 1
ATOM 1153 O O . LYS B 1 71 ? 39.915 -0.211 12.331 1.00 63.90 71 LYS B O 1
ATOM 1159 N N . LYS B 1 72 ? 41.600 -0.286 10.769 1.00 65.60 72 LYS B N 1
ATOM 1160 C CA . LYS B 1 72 ? 41.305 1.050 10.182 1.00 71.38 72 LYS B CA 1
ATOM 1161 C C . LYS B 1 72 ? 39.863 1.035 9.645 1.00 67.41 72 LYS B C 1
ATOM 1162 O O . LYS B 1 72 ? 39.056 1.922 10.026 1.00 60.01 72 LYS B O 1
ATOM 1168 N N . ALA B 1 73 ? 39.547 0.035 8.817 1.00 65.37 73 ALA B N 1
ATOM 1169 C CA . ALA B 1 73 ? 38.215 -0.187 8.219 1.00 59.88 73 ALA B CA 1
ATOM 1170 C C . ALA B 1 73 ? 37.133 -0.158 9.307 1.00 59.89 73 ALA B C 1
ATOM 1171 O O . ALA B 1 73 ? 36.141 0.600 9.169 1.00 65.07 73 ALA B O 1
ATOM 1173 N N . ALA B 1 74 ? 37.337 -0.943 10.367 1.00 57.15 74 ALA B N 1
ATOM 1174 C CA . ALA B 1 74 ? 36.364 -1.131 11.468 1.00 64.37 74 ALA B CA 1
ATOM 1175 C C . ALA B 1 74 ? 36.050 0.206 12.157 1.00 70.30 74 ALA B C 1
ATOM 1176 O O . ALA B 1 74 ? 34.863 0.432 12.461 1.00 75.88 74 ALA B O 1
ATOM 1178 N N . ASP B 1 75 ? 37.057 1.058 12.384 1.00 75.31 75 ASP B N 1
ATOM 1179 C CA . ASP B 1 75 ? 36.894 2.359 13.095 1.00 80.23 75 ASP B CA 1
ATOM 1180 C C . ASP B 1 75 ? 36.058 3.320 12.242 1.00 77.19 75 ASP B C 1
ATOM 1181 O O . ASP B 1 75 ? 35.110 3.963 12.783 1.00 76.85 75 ASP B O 1
ATOM 1186 N N . GLU B 1 76 ? 36.404 3.420 10.957 1.00 74.66 76 GLU B N 1
ATOM 1187 C CA . GLU B 1 76 ? 35.806 4.402 10.023 1.00 69.69 76 GLU B CA 1
ATOM 1188 C C . GLU B 1 76 ? 34.351 3.998 9.729 1.00 73.79 76 GLU B C 1
ATOM 1189 O O . GLU B 1 76 ? 33.468 4.916 9.685 1.00 69.77 76 GLU B O 1
ATOM 1195 N N . ILE B 1 77 ? 34.092 2.689 9.567 1.00 68.21 77 ILE B N 1
ATOM 1196 C CA . ILE B 1 77 ? 32.718 2.192 9.259 1.00 64.16 77 ILE B CA 1
ATOM 1197 C C . ILE B 1 77 ? 31.824 2.461 10.475 1.00 63.76 77 ILE B C 1
ATOM 1198 O O . ILE B 1 77 ? 30.653 2.948 10.256 1.00 60.01 77 ILE B O 1
ATOM 1203 N N . SER B 1 78 ? 32.316 2.156 11.686 1.00 64.54 78 SER B N 1
ATOM 1204 C CA . SER B 1 78 ? 31.547 2.349 12.943 1.00 69.41 78 SER B CA 1
ATOM 1205 C C . SER B 1 78 ? 31.184 3.829 13.063 1.00 71.94 78 SER B C 1
ATOM 1206 O O . SER B 1 78 ? 29.983 4.104 13.304 1.00 73.27 78 SER B O 1
ATOM 1209 N N . GLU B 1 79 ? 32.144 4.726 12.814 1.00 72.33 79 GLU B N 1
ATOM 1210 C CA . GLU B 1 79 ? 31.900 6.190 12.890 1.00 72.00 79 GLU B CA 1
ATOM 1211 C C . GLU B 1 79 ? 30.763 6.543 11.927 1.00 66.87 79 GLU B C 1
ATOM 1212 O O . GLU B 1 79 ? 29.749 7.147 12.380 1.00 62.06 79 GLU B O 1
ATOM 1218 N N . TYR B 1 80 ? 30.925 6.136 10.665 1.00 58.08 80 TYR B N 1
ATOM 1219 C CA . TYR B 1 80 ? 30.001 6.501 9.565 1.00 61.80 80 TYR B CA 1
ATOM 1220 C C . TYR B 1 80 ? 28.559 6.139 9.968 1.00 61.82 80 TYR B C 1
ATOM 1221 O O . TYR B 1 80 ? 27.647 6.949 9.675 1.00 60.45 80 TYR B O 1
ATOM 1230 N N . PHE B 1 81 ? 28.356 5.012 10.650 1.00 59.75 81 PHE B N 1
ATOM 1231 C CA . PHE B 1 81 ? 27.006 4.510 11.025 1.00 62.28 81 PHE B CA 1
ATOM 1232 C C . PHE B 1 81 ? 26.475 5.167 12.309 1.00 63.37 81 PHE B C 1
ATOM 1233 O O . PHE B 1 81 ? 25.244 5.405 12.388 1.00 53.77 81 PHE B O 1
ATOM 1241 N N . THR B 1 82 ? 27.333 5.488 13.288 1.00 62.79 82 THR B N 1
ATOM 1242 C CA . THR B 1 82 ? 26.872 5.965 14.624 1.00 67.38 82 THR B CA 1
ATOM 1243 C C . THR B 1 82 ? 26.629 7.482 14.558 1.00 73.11 82 THR B C 1
ATOM 1244 O O . THR B 1 82 ? 25.595 7.931 15.137 1.00 73.35 82 THR B O 1
ATOM 1248 N N . VAL B 1 83 ? 27.472 8.239 13.843 1.00 82.01 83 VAL B N 1
ATOM 1249 C CA . VAL B 1 83 ? 27.223 9.692 13.593 1.00 89.27 83 VAL B CA 1
ATOM 1250 C C . VAL B 1 83 ? 26.110 9.823 12.540 1.00 94.36 83 VAL B C 1
ATOM 1251 O O . VAL B 1 83 ? 25.237 10.703 12.716 1.00 99.61 83 VAL B O 1
ATOM 1255 N N . GLY B 1 84 ? 26.104 8.948 11.524 1.00 89.93 84 GLY B N 1
ATOM 1256 C CA . GLY B 1 84 ? 25.080 8.886 10.463 1.00 87.64 84 GLY B CA 1
ATOM 1257 C C . GLY B 1 84 ? 25.593 9.417 9.135 1.00 84.70 84 GLY B C 1
ATOM 1258 O O . GLY B 1 84 ? 24.912 9.201 8.132 1.00 80.97 84 GLY B O 1
ATOM 1259 N N . MET C 1 1 ? 5.569 -18.096 -22.122 1.00 80.40 1 MET C N 1
ATOM 1260 C CA . MET C 1 1 ? 5.102 -16.691 -21.959 1.00 87.07 1 MET C CA 1
ATOM 1261 C C . MET C 1 1 ? 3.836 -16.601 -21.087 1.00 88.75 1 MET C C 1
ATOM 1262 O O . MET C 1 1 ? 2.755 -16.975 -21.579 1.00 86.04 1 MET C O 1
ATOM 1267 N N . ILE C 1 2 ? 3.965 -16.076 -19.864 1.00 89.43 2 ILE C N 1
ATOM 1268 C CA . ILE C 1 2 ? 2.825 -15.753 -18.955 1.00 91.70 2 ILE C CA 1
ATOM 1269 C C . ILE C 1 2 ? 2.860 -14.256 -18.629 1.00 87.50 2 ILE C C 1
ATOM 1270 O O . ILE C 1 2 ? 3.930 -13.750 -18.206 1.00 96.81 2 ILE C O 1
ATOM 1275 N N . SER C 1 3 ? 1.712 -13.594 -18.793 1.00 78.92 3 SER C N 1
ATOM 1276 C CA . SER C 1 3 ? 1.421 -12.218 -18.314 1.00 82.67 3 SER C CA 1
ATOM 1277 C C . SER C 1 3 ? 0.511 -12.288 -17.084 1.00 84.83 3 SER C C 1
ATOM 1278 O O . SER C 1 3 ? -0.594 -12.824 -17.222 1.00 96.73 3 SER C O 1
ATOM 1281 N N . THR C 1 4 ? 0.941 -11.754 -15.938 1.00 86.85 4 THR C N 1
ATOM 1282 C CA . THR C 1 4 ? 0.081 -11.629 -14.725 1.00 82.60 4 THR C CA 1
ATOM 1283 C C . THR C 1 4 ? 0.112 -10.178 -14.225 1.00 84.23 4 THR C C 1
ATOM 1284 O O . THR C 1 4 ? 1.200 -9.674 -13.881 1.00 85.70 4 THR C O 1
ATOM 1288 N N . LYS C 1 5 ? -1.048 -9.521 -14.248 1.00 87.69 5 LYS C N 1
ATOM 1289 C CA . LYS C 1 5 ? -1.242 -8.125 -13.766 1.00 97.60 5 LYS C CA 1
ATOM 1290 C C . LYS C 1 5 ? -1.324 -8.162 -12.237 1.00 102.34 5 LYS C C 1
ATOM 1291 O O . LYS C 1 5 ? -1.959 -9.107 -11.727 1.00 109.65 5 LYS C O 1
ATOM 1297 N N . VAL C 1 6 ? -0.687 -7.211 -11.542 1.00 101.77 6 VAL C N 1
ATOM 1298 C CA . VAL C 1 6 ? -0.750 -7.082 -10.048 1.00 107.67 6 VAL C CA 1
ATOM 1299 C C . VAL C 1 6 ? -0.591 -5.603 -9.659 1.00 112.53 6 VAL C C 1
ATOM 1300 O O . VAL C 1 6 ? -0.055 -4.822 -10.452 1.00 113.40 6 VAL C O 1
ATOM 1304 N N . THR C 1 7 ? -1.082 -5.236 -8.478 1.00 122.16 7 THR C N 1
ATOM 1305 C CA . THR C 1 7 ? -0.960 -3.882 -7.867 1.00 128.67 7 THR C CA 1
ATOM 1306 C C . THR C 1 7 ? 0.153 -3.943 -6.814 1.00 138.16 7 THR C C 1
ATOM 1307 O O . THR C 1 7 ? 0.164 -4.918 -6.047 1.00 141.82 7 THR C O 1
ATOM 1311 N N . ILE C 1 8 ? 1.073 -2.975 -6.790 1.00 144.54 8 ILE C N 1
ATOM 1312 C CA . ILE C 1 8 ? 2.271 -3.023 -5.890 1.00 149.73 8 ILE C CA 1
ATOM 1313 C C . ILE C 1 8 ? 1.888 -2.550 -4.485 1.00 148.68 8 ILE C C 1
ATOM 1314 O O . ILE C 1 8 ? 1.435 -1.397 -4.338 1.00 134.03 8 ILE C O 1
ATOM 1319 N N . ASN C 1 9 ? 2.150 -3.398 -3.489 1.00 153.68 9 ASN C N 1
ATOM 1320 C CA . ASN C 1 9 ? 1.749 -3.199 -2.074 1.00 152.85 9 ASN C CA 1
ATOM 1321 C C . ASN C 1 9 ? 2.974 -2.836 -1.214 1.00 150.35 9 ASN C C 1
ATOM 1322 O O . ASN C 1 9 ? 2.799 -2.775 0.008 1.00 148.07 9 ASN C O 1
ATOM 1327 N N . CYS C 1 10 ? 4.160 -2.632 -1.805 1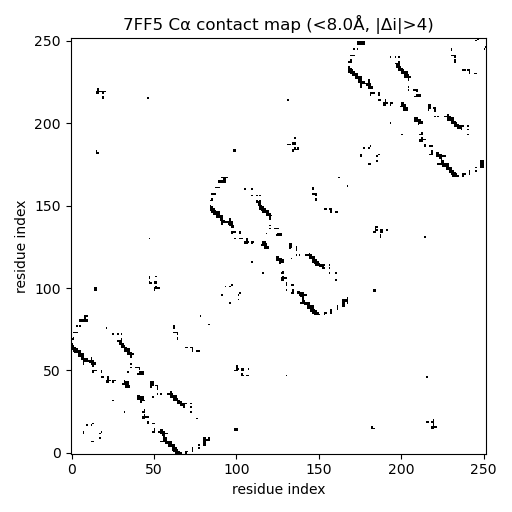.00 145.18 10 CYS C N 1
ATOM 1328 C CA . CYS C 1 10 ? 5.409 -2.244 -1.098 1.00 137.53 10 CYS C CA 1
ATOM 1329 C C . CYS C 1 10 ? 5.226 -0.847 -0.505 1.00 141.73 10 CYS C C 1
ATOM 1330 O O . CYS C 1 10 ? 4.649 0.017 -1.159 1.00 140.53 10 CYS C O 1
ATOM 1333 N N . PRO C 1 11 ? 5.715 -0.570 0.732 1.00 143.50 11 PRO C N 1
ATOM 1334 C CA . PRO C 1 11 ? 5.439 0.693 1.426 1.00 143.94 11 PRO C CA 1
ATOM 1335 C C . PRO C 1 11 ? 5.780 1.976 0.651 1.00 136.29 11 PRO C C 1
ATOM 1336 O O . PRO C 1 11 ? 5.001 2.928 0.672 1.00 127.23 11 PRO C O 1
ATOM 1340 N N . ALA C 1 12 ? 6.939 1.983 -0.008 1.00 127.30 12 ALA C N 1
ATOM 1341 C CA . ALA C 1 12 ? 7.421 3.114 -0.842 1.00 120.70 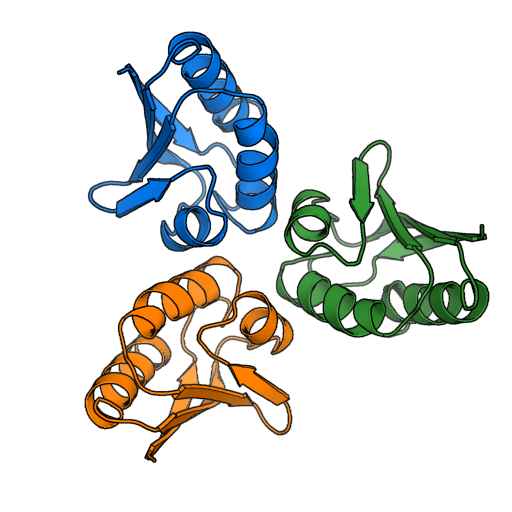12 ALA C CA 1
ATOM 1342 C C . ALA C 1 12 ? 7.606 2.621 -2.281 1.00 113.09 12 ALA C C 1
ATOM 1343 O O . ALA C 1 12 ? 8.628 2.978 -2.926 1.00 109.03 12 ALA C O 1
ATOM 1345 N N . GLY C 1 13 ? 6.653 1.821 -2.760 1.00 106.14 13 GLY C N 1
ATOM 1346 C CA . GLY C 1 13 ? 6.715 1.199 -4.093 1.00 98.96 13 GLY C CA 1
ATOM 1347 C C . GLY C 1 13 ? 7.954 0.327 -4.233 1.00 89.52 13 GLY C C 1
ATOM 1348 O O . GLY C 1 13 ? 8.411 -0.282 -3.227 1.00 88.43 13 GLY C O 1
ATOM 1349 N N . LEU C 1 14 ? 8.489 0.243 -5.446 1.00 79.06 14 LEU C N 1
ATOM 1350 C CA . LEU C 1 14 ? 9.765 -0.469 -5.720 1.00 78.73 14 LEU C CA 1
ATOM 1351 C C . LEU C 1 14 ? 10.901 0.526 -5.482 1.00 73.44 14 LEU C C 1
ATOM 1352 O O . LEU C 1 14 ? 11.449 1.070 -6.467 1.00 65.52 14 LEU C O 1
ATOM 1357 N N . ASP C 1 15 ? 11.220 0.740 -4.212 1.00 72.65 15 ASP C N 1
ATOM 1358 C CA . ASP C 1 15 ? 12.417 1.511 -3.817 1.00 70.00 15 ASP C CA 1
ATOM 1359 C C . ASP C 1 15 ? 13.608 0.556 -3.948 1.00 62.60 15 ASP C C 1
ATOM 1360 O O . ASP C 1 15 ? 13.421 -0.636 -4.367 1.00 58.13 15 ASP C O 1
ATOM 1365 N N . SER C 1 16 ? 14.791 1.102 -3.720 1.00 54.54 16 SER C N 1
ATOM 1366 C CA . SER C 1 16 ? 16.077 0.385 -3.871 1.00 49.30 16 SER C CA 1
ATOM 1367 C C . SER C 1 16 ? 16.042 -0.913 -3.063 1.00 45.24 16 SER C C 1
ATOM 1368 O O . SER C 1 16 ? 16.376 -1.964 -3.622 1.00 39.28 16 SER C O 1
ATOM 1371 N N . LYS C 1 17 ? 15.557 -0.857 -1.829 1.00 50.74 17 LYS C N 1
ATOM 1372 C CA . LYS C 1 17 ? 15.557 -2.032 -0.914 1.00 52.72 17 LYS C CA 1
ATOM 1373 C C . LYS C 1 17 ? 14.710 -3.169 -1.490 1.00 48.10 17 LYS C C 1
ATOM 1374 O O . LYS C 1 17 ? 15.232 -4.270 -1.635 1.00 55.52 17 LYS C O 1
ATOM 1380 N N . ALA C 1 18 ? 13.463 -2.911 -1.856 1.00 53.35 18 ALA C N 1
ATOM 1381 C CA . ALA C 1 18 ? 12.555 -3.941 -2.411 1.00 52.03 18 ALA C CA 1
ATOM 1382 C C . ALA C 1 18 ? 13.050 -4.408 -3.796 1.00 48.66 18 ALA C C 1
ATOM 1383 O O . ALA C 1 18 ? 13.003 -5.629 -4.061 1.00 52.50 18 ALA C O 1
ATOM 1385 N N . ALA C 1 19 ? 13.541 -3.510 -4.653 1.00 43.97 19 ALA C N 1
ATOM 1386 C CA . ALA C 1 19 ? 14.085 -3.914 -5.979 1.00 41.48 19 ALA C CA 1
ATOM 1387 C C . ALA C 1 19 ? 15.267 -4.881 -5.801 1.00 38.30 19 ALA C C 1
ATOM 1388 O O . ALA C 1 19 ? 15.345 -5.886 -6.544 1.00 39.87 19 ALA C O 1
ATOM 1390 N N . ALA C 1 20 ? 16.178 -4.608 -4.857 1.00 40.13 20 ALA C N 1
ATOM 1391 C CA . ALA C 1 20 ? 17.364 -5.478 -4.656 1.00 39.64 20 ALA C CA 1
ATOM 1392 C C . ALA C 1 20 ? 16.917 -6.905 -4.287 1.00 43.55 20 ALA C C 1
ATOM 1393 O O . ALA C 1 20 ? 17.457 -7.882 -4.851 1.00 48.02 20 ALA C O 1
ATOM 1395 N N . LEU C 1 21 ? 15.948 -7.035 -3.384 1.00 51.60 21 LEU C N 1
ATOM 1396 C CA . LEU C 1 21 ? 15.449 -8.372 -2.955 1.00 56.19 21 LEU C CA 1
ATOM 1397 C C . LEU C 1 21 ? 14.821 -9.097 -4.149 1.00 56.52 21 LEU C C 1
ATOM 1398 O O . LEU C 1 21 ? 15.080 -10.323 -4.309 1.00 50.43 21 LEU C O 1
ATOM 1403 N N . LEU C 1 22 ? 14.025 -8.375 -4.948 1.00 58.51 22 LEU C N 1
ATOM 1404 C CA . LEU C 1 22 ? 13.390 -8.962 -6.152 1.00 60.49 22 LEU C CA 1
ATOM 1405 C C . LEU C 1 22 ? 14.480 -9.538 -7.058 1.00 55.29 22 LEU C C 1
ATOM 1406 O O . LEU C 1 22 ? 14.339 -10.691 -7.488 1.00 59.68 22 LEU C O 1
ATOM 1411 N N . VAL C 1 23 ? 15.555 -8.785 -7.305 1.00 56.17 23 VAL C N 1
ATOM 1412 C CA . VAL C 1 23 ? 16.651 -9.254 -8.197 1.00 50.50 23 VAL C CA 1
ATOM 1413 C C . VAL C 1 23 ? 17.206 -10.575 -7.676 1.00 54.82 23 VAL C C 1
ATOM 1414 O O . VAL C 1 23 ? 17.417 -11.497 -8.493 1.00 57.62 23 VAL C O 1
ATOM 1418 N N . GLN C 1 24 ? 17.475 -10.644 -6.375 1.00 61.23 24 GLN C N 1
ATOM 1419 C CA . GLN C 1 24 ? 18.080 -11.844 -5.746 1.00 60.87 24 GLN C CA 1
ATOM 1420 C C . GLN C 1 24 ? 17.117 -13.018 -5.885 1.00 62.60 24 GLN C C 1
ATOM 1421 O O . GLN C 1 24 ? 17.588 -14.092 -6.334 1.00 56.84 24 GLN C O 1
ATOM 1427 N N . LYS C 1 25 ? 15.834 -12.818 -5.553 1.00 64.98 25 LYS C N 1
ATOM 1428 C CA . LYS C 1 25 ? 14.827 -13.907 -5.603 1.00 74.27 25 LYS C CA 1
ATOM 1429 C C . LYS C 1 25 ? 14.725 -14.445 -7.036 1.00 78.51 25 LYS C C 1
ATOM 1430 O O . LYS C 1 25 ? 14.716 -15.688 -7.222 1.00 86.61 25 LYS C O 1
ATOM 1436 N N . VAL C 1 26 ? 14.718 -13.531 -8.003 1.00 81.90 26 VAL C N 1
ATOM 1437 C CA . VAL C 1 26 ? 14.480 -13.810 -9.449 1.00 79.19 26 VAL C CA 1
ATOM 1438 C C . VAL C 1 26 ? 15.684 -14.535 -10.063 1.00 80.18 26 VAL C C 1
ATOM 1439 O O . VAL C 1 26 ? 15.470 -15.337 -10.990 1.00 83.07 26 VAL C O 1
ATOM 1443 N N . SER C 1 27 ? 16.902 -14.273 -9.581 1.00 86.79 27 SER C N 1
ATOM 1444 C CA . SER C 1 27 ? 18.149 -14.796 -10.200 1.00 91.94 27 SER C CA 1
ATOM 1445 C C . SER C 1 27 ? 18.253 -16.321 -10.017 1.00 90.95 27 SER C C 1
ATOM 1446 O O . SER C 1 27 ? 19.177 -16.910 -10.600 1.00 86.87 27 SER C O 1
ATOM 1449 N N . LYS C 1 28 ? 17.331 -16.935 -9.268 1.00 97.42 28 LYS C N 1
ATOM 1450 C CA . LYS C 1 28 ? 17.256 -18.411 -9.075 1.00 103.75 28 LYS C CA 1
ATOM 1451 C C . LYS C 1 28 ? 16.575 -19.088 -10.273 1.00 99.54 28 LYS C C 1
ATOM 1452 O O . LYS C 1 28 ? 16.913 -20.257 -10.548 1.00 93.09 28 LYS C O 1
ATOM 1458 N N . TYR C 1 29 ? 15.602 -18.430 -10.912 1.00 94.27 29 TYR C N 1
ATOM 1459 C CA . TYR C 1 29 ? 14.762 -19.032 -11.983 1.00 84.16 29 TYR C CA 1
ATOM 1460 C C . TYR C 1 29 ? 15.500 -18.999 -13.324 1.00 86.76 29 TYR C C 1
ATOM 1461 O O . TYR C 1 29 ? 16.323 -18.083 -13.538 1.00 90.24 29 TYR C O 1
ATOM 1470 N N . SER C 1 30 ? 15.178 -19.943 -14.213 1.00 84.82 30 SER C N 1
ATOM 1471 C CA . SER C 1 30 ? 15.772 -20.046 -15.572 1.00 76.43 30 SER C CA 1
ATOM 1472 C C . SER C 1 30 ? 15.029 -19.119 -16.547 1.00 68.97 30 SER C C 1
ATOM 1473 O O . SER C 1 30 ? 15.661 -18.652 -17.516 1.00 71.67 30 SER C O 1
ATOM 1476 N N . SER C 1 31 ? 13.740 -18.867 -16.310 1.00 66.71 31 SER C N 1
ATOM 1477 C CA . SER C 1 31 ? 12.878 -18.028 -17.190 1.00 70.83 31 SER C CA 1
ATOM 1478 C C . SER C 1 31 ? 13.471 -16.618 -17.302 1.00 73.64 31 SER C C 1
ATOM 1479 O O . SER C 1 31 ? 14.068 -16.123 -16.313 1.00 74.48 31 SER C O 1
ATOM 1482 N N . SER C 1 32 ? 13.331 -16.011 -18.476 1.00 67.08 32 SER C N 1
ATOM 1483 C CA . SER C 1 32 ? 13.358 -14.542 -18.662 1.00 62.87 32 SER C CA 1
ATOM 1484 C C . SER C 1 32 ? 12.209 -13.951 -17.849 1.00 66.37 32 SER C C 1
ATOM 1485 O O . SER C 1 32 ? 11.082 -14.506 -17.914 1.00 65.20 32 SER C O 1
ATOM 1488 N N . ILE C 1 33 ? 12.497 -12.910 -17.070 1.00 62.24 33 ILE C N 1
ATOM 1489 C CA . ILE C 1 33 ? 11.472 -12.234 -16.231 1.00 60.69 33 ILE C CA 1
ATOM 1490 C C . ILE C 1 33 ? 11.640 -10.731 -16.386 1.00 56.73 33 ILE C C 1
ATOM 1491 O O . ILE C 1 33 ? 12.778 -10.221 -16.253 1.00 57.55 33 ILE C O 1
ATOM 1496 N N . TRP C 1 34 ? 10.543 -10.053 -16.673 1.00 57.43 34 TRP C N 1
ATOM 1497 C CA . TRP C 1 34 ? 10.574 -8.584 -16.776 1.00 55.71 34 TRP C CA 1
ATOM 1498 C C . TRP C 1 34 ? 9.246 -8.045 -16.281 1.00 56.25 34 TRP C C 1
ATOM 1499 O O . TRP C 1 34 ? 8.258 -8.822 -16.188 1.00 54.80 34 TRP C O 1
ATOM 1510 N N . LEU C 1 35 ? 9.279 -6.787 -15.839 1.00 49.72 35 LEU C N 1
ATOM 1511 C CA . LEU C 1 35 ? 8.101 -6.057 -15.320 1.00 49.44 35 LEU C CA 1
ATOM 1512 C C . LEU C 1 35 ? 7.760 -4.951 -16.304 1.00 48.11 35 LEU C C 1
ATOM 1513 O O . LEU C 1 35 ? 8.675 -4.412 -16.942 1.00 49.25 35 LEU C O 1
ATOM 1518 N N . GLU C 1 36 ? 6.491 -4.585 -16.367 1.00 55.93 36 GLU C N 1
ATOM 1519 C CA . GLU C 1 36 ? 6.034 -3.499 -17.250 1.00 63.09 36 GLU C CA 1
ATOM 1520 C C . GLU C 1 36 ? 5.169 -2.556 -16.421 1.00 61.95 36 GLU C C 1
ATOM 1521 O O . GLU C 1 36 ? 4.247 -3.019 -15.769 1.00 62.68 36 GLU C O 1
ATOM 1527 N N . LYS C 1 37 ? 5.463 -1.269 -16.484 1.00 64.51 37 LYS C N 1
ATOM 1528 C CA . LYS C 1 37 ? 4.640 -0.211 -15.864 1.00 71.54 37 LYS C CA 1
ATOM 1529 C C . LYS C 1 37 ? 4.241 0.748 -16.979 1.00 74.14 37 LYS C C 1
ATOM 1530 O O . LYS C 1 37 ? 5.117 1.493 -17.430 1.00 67.23 37 LYS C O 1
ATOM 1536 N N . GLY C 1 38 ? 2.997 0.684 -17.454 1.00 80.38 38 GLY C N 1
ATOM 1537 C CA . GLY C 1 38 ? 2.582 1.471 -18.631 1.00 80.45 38 GLY C CA 1
ATOM 1538 C C . GLY C 1 38 ? 3.487 1.146 -19.806 1.00 82.12 38 GLY C C 1
ATOM 1539 O O . GLY C 1 38 ? 3.481 -0.032 -20.227 1.00 84.12 38 GLY C O 1
ATOM 1540 N N . GLU C 1 39 ? 4.254 2.137 -20.285 1.00 84.04 39 GLU C N 1
ATOM 1541 C CA . GLU C 1 39 ? 5.202 1.965 -21.417 1.00 87.52 39 GLU C CA 1
ATOM 1542 C C . GLU C 1 39 ? 6.602 1.615 -20.909 1.00 84.31 39 GLU C C 1
ATOM 1543 O O . GLU C 1 39 ? 7.463 1.320 -21.754 1.00 81.45 39 GLU C O 1
ATOM 1549 N N . ARG C 1 40 ? 6.835 1.694 -19.597 1.00 80.20 40 ARG C N 1
ATOM 1550 C CA . ARG C 1 40 ? 8.181 1.464 -19.016 1.00 72.50 40 ARG C CA 1
ATOM 1551 C C . ARG C 1 40 ? 8.337 -0.040 -18.754 1.00 57.47 40 ARG C C 1
ATOM 1552 O O . ARG C 1 40 ? 7.373 -0.668 -18.311 1.00 50.82 40 ARG C O 1
ATOM 1560 N N . ARG C 1 41 ? 9.524 -0.569 -19.023 1.00 49.78 41 ARG C N 1
ATOM 1561 C CA . ARG C 1 41 ? 9.816 -2.019 -19.011 1.00 54.08 41 ARG C CA 1
ATOM 1562 C C . ARG C 1 41 ? 11.194 -2.234 -18.401 1.00 48.04 41 ARG C C 1
ATOM 1563 O O . ARG C 1 41 ? 12.096 -1.463 -18.728 1.00 48.11 41 ARG C O 1
ATOM 1571 N N . ALA C 1 42 ? 11.377 -3.281 -17.602 1.00 46.07 42 ALA C N 1
ATOM 1572 C CA . ALA C 1 42 ? 12.729 -3.661 -17.147 1.00 44.73 42 ALA C CA 1
ATOM 1573 C C . ALA C 1 42 ? 12.827 -5.164 -16.946 1.00 41.98 42 ALA C C 1
ATOM 1574 O O . ALA C 1 42 ? 11.860 -5.768 -16.482 1.00 46.06 42 ALA C O 1
ATOM 1576 N N . ASN C 1 43 ? 14.015 -5.690 -17.210 1.00 41.51 43 ASN C N 1
ATOM 1577 C CA . ASN C 1 43 ? 14.447 -7.044 -16.813 1.00 46.11 43 ASN C CA 1
ATOM 1578 C C . ASN C 1 43 ? 14.546 -7.114 -15.286 1.00 51.00 43 ASN C C 1
ATOM 1579 O O . ASN C 1 43 ? 15.248 -6.272 -14.710 1.00 49.67 43 ASN C O 1
ATOM 1584 N N . ALA C 1 44 ? 13.856 -8.070 -14.655 1.00 54.42 44 ALA C N 1
ATOM 1585 C CA . ALA C 1 44 ? 13.733 -8.175 -13.181 1.00 49.03 44 ALA C CA 1
ATOM 1586 C C . ALA C 1 44 ? 15.055 -8.670 -12.585 1.00 44.45 44 ALA C C 1
ATOM 1587 O O . ALA C 1 44 ? 15.193 -8.613 -11.350 1.00 50.51 44 ALA C O 1
ATOM 1589 N N . LYS C 1 45 ? 15.990 -9.108 -13.425 1.00 40.82 45 LYS C N 1
ATOM 1590 C CA . LYS C 1 45 ? 17.364 -9.487 -13.010 1.00 45.90 45 LYS C CA 1
ATOM 1591 C C . LYS C 1 45 ? 18.279 -8.256 -12.988 1.00 44.70 45 LYS C C 1
ATOM 1592 O O . LYS C 1 45 ? 19.438 -8.407 -12.594 1.00 48.05 45 LYS C O 1
ATOM 1598 N N . SER C 1 46 ? 17.797 -7.083 -13.401 1.00 43.14 46 SER C N 1
ATOM 1599 C CA . SER C 1 46 ? 18.639 -5.857 -13.516 1.00 42.13 46 SER C CA 1
ATOM 1600 C C . SER C 1 46 ? 18.255 -4.857 -12.423 1.00 35.93 46 SER C C 1
ATOM 1601 O O . SER C 1 46 ? 17.148 -4.273 -12.507 1.00 36.76 46 SER C O 1
ATOM 1604 N N . LEU C 1 47 ? 19.124 -4.660 -11.432 1.00 35.66 47 LEU C N 1
ATOM 1605 C CA . LEU C 1 47 ? 18.893 -3.653 -10.362 1.00 35.24 47 LEU C CA 1
ATOM 1606 C C . LEU C 1 47 ? 18.692 -2.297 -11.032 1.00 32.67 47 LEU C C 1
ATOM 1607 O O . LEU C 1 47 ? 17.687 -1.631 -10.734 1.00 34.02 47 LEU C O 1
ATOM 1612 N N . LEU C 1 48 ? 19.549 -1.942 -11.980 1.00 35.65 48 LEU C N 1
ATOM 1613 C CA . LEU C 1 48 ? 19.458 -0.627 -12.677 1.00 38.01 48 LEU C CA 1
ATOM 1614 C C . LEU C 1 48 ? 18.081 -0.493 -13.331 1.00 37.77 48 LEU C C 1
ATOM 1615 O O . LEU C 1 48 ? 17.420 0.547 -13.124 1.00 33.31 48 LEU C O 1
ATOM 1620 N N . GLY C 1 49 ? 17.674 -1.501 -14.112 1.00 36.36 49 GLY C N 1
ATOM 1621 C CA . GLY C 1 49 ? 16.375 -1.470 -14.813 1.00 34.08 49 GLY C CA 1
ATOM 1622 C C . GLY C 1 49 ? 15.215 -1.339 -13.837 1.00 31.38 49 GLY C C 1
ATOM 1623 O O . GLY C 1 49 ? 14.328 -0.495 -14.044 1.00 30.19 49 GLY C O 1
ATOM 1624 N N . LEU C 1 50 ? 15.201 -2.163 -12.806 1.00 31.60 50 LEU C N 1
ATOM 1625 C CA . LEU C 1 50 ? 14.138 -2.131 -11.768 1.00 38.68 50 LEU C CA 1
ATOM 1626 C C . LEU C 1 50 ? 14.051 -0.739 -11.126 1.00 43.72 50 LEU C C 1
ATOM 1627 O O . LEU C 1 50 ? 12.944 -0.161 -11.028 1.00 46.56 50 LEU C O 1
ATOM 1632 N N . LEU C 1 51 ? 15.187 -0.206 -10.682 1.00 43.13 51 LEU C N 1
ATOM 1633 C CA . LEU C 1 51 ? 15.256 1.137 -10.042 1.00 40.95 51 LEU C CA 1
ATOM 1634 C C . LEU C 1 51 ? 14.688 2.196 -10.993 1.00 40.68 51 LEU C C 1
ATOM 1635 O O . LEU C 1 51 ? 13.997 3.114 -10.512 1.00 40.17 51 LEU C O 1
ATOM 1640 N N . SER C 1 52 ? 15.023 2.098 -12.286 1.00 40.52 52 SER C N 1
ATOM 1641 C CA . SER C 1 52 ? 14.643 3.080 -13.333 1.00 45.01 52 SER C CA 1
ATOM 1642 C C . SER C 1 52 ? 13.123 3.107 -13.522 1.00 52.91 52 SER C C 1
ATOM 1643 O O . SER C 1 52 ? 12.615 4.138 -14.004 1.00 56.89 52 SER C O 1
ATOM 1646 N N . LEU C 1 53 ? 12.443 1.997 -13.230 1.00 57.24 53 LEU C N 1
ATOM 1647 C CA . LEU C 1 53 ? 10.976 1.852 -13.426 1.00 67.41 53 LEU C CA 1
ATOM 1648 C C . LEU C 1 53 ? 10.235 2.917 -12.620 1.00 75.10 53 LEU C C 1
ATOM 1649 O O . LEU C 1 53 ? 9.186 3.399 -13.113 1.00 77.54 53 LEU C O 1
ATOM 1654 N N . GLY C 1 54 ? 10.760 3.259 -11.437 1.00 83.23 54 GLY C N 1
ATOM 1655 C CA . GLY C 1 54 ? 10.152 4.285 -10.574 1.00 86.96 54 GLY C CA 1
ATOM 1656 C C . GLY C 1 54 ? 8.722 3.935 -10.222 1.00 88.61 54 GLY C C 1
ATOM 1657 O O . GLY C 1 54 ? 7.835 4.807 -10.358 1.00 85.59 54 GLY C O 1
ATOM 1658 N N . VAL C 1 55 ? 8.524 2.707 -9.745 1.00 90.39 55 VAL C N 1
ATOM 1659 C CA . VAL C 1 55 ? 7.198 2.162 -9.346 1.00 95.61 55 VAL C CA 1
ATOM 1660 C C . VAL C 1 55 ? 6.818 2.775 -7.995 1.00 101.45 55 VAL C C 1
ATOM 1661 O O . VAL C 1 55 ? 7.589 2.593 -7.018 1.00 101.47 55 VAL C O 1
ATOM 1665 N N . GLU C 1 56 ? 5.683 3.481 -7.965 1.00 105.14 56 GLU C N 1
ATOM 1666 C CA . GLU C 1 56 ? 5.126 4.114 -6.737 1.00 103.01 56 GLU C CA 1
ATOM 1667 C C . GLU C 1 56 ? 4.094 3.143 -6.150 1.00 101.18 56 GLU C C 1
ATOM 1668 O O . GLU C 1 56 ? 3.570 2.307 -6.923 1.00 102.77 56 GLU C O 1
ATOM 1674 N N . ARG C 1 57 ? 3.877 3.211 -4.839 1.00 108.25 57 ARG C N 1
ATOM 1675 C CA . ARG C 1 57 ? 2.982 2.271 -4.110 1.00 112.66 57 ARG C CA 1
ATOM 1676 C C . ARG C 1 57 ? 1.599 2.283 -4.771 1.00 115.29 57 ARG C C 1
ATOM 1677 O O . ARG C 1 57 ? 1.118 3.384 -5.087 1.00 111.80 57 ARG C O 1
ATOM 1679 N N . ASN C 1 58 ? 1.005 1.103 -4.977 1.00 122.91 58 ASN C N 1
ATOM 1680 C CA . ASN C 1 58 ? -0.383 0.909 -5.488 1.00 125.13 58 ASN C CA 1
ATOM 1681 C C . ASN C 1 58 ? -0.477 1.113 -7.002 1.00 119.09 58 ASN C C 1
ATOM 1682 O O . ASN C 1 58 ? -1.613 1.118 -7.505 1.00 115.25 58 ASN C O 1
ATOM 1687 N N . ALA C 1 59 ? 0.640 1.265 -7.713 1.00 111.35 59 ALA C N 1
ATOM 1688 C CA . ALA C 1 59 ? 0.661 1.248 -9.192 1.00 106.30 59 ALA C CA 1
ATOM 1689 C C . ALA C 1 59 ? 0.308 -0.168 -9.654 1.00 101.85 59 ALA C C 1
ATOM 1690 O O . ALA C 1 59 ? 0.741 -1.147 -9.005 1.00 94.81 59 ALA C O 1
ATOM 1692 N N . ALA C 1 60 ? -0.492 -0.272 -10.711 1.00 98.42 60 ALA C N 1
ATOM 1693 C CA . ALA C 1 60 ? -0.789 -1.565 -11.366 1.00 94.32 60 ALA C CA 1
ATOM 1694 C C . ALA C 1 60 ? 0.335 -1.835 -12.364 1.00 83.34 60 ALA C C 1
ATOM 1695 O O . ALA C 1 60 ? 0.603 -0.961 -13.199 1.00 73.02 60 ALA C O 1
ATOM 1697 N N . ILE C 1 61 ? 0.975 -2.992 -12.254 1.00 82.68 61 ILE C N 1
ATOM 1698 C CA . ILE C 1 61 ? 2.121 -3.376 -13.120 1.00 85.55 61 ILE C CA 1
ATOM 1699 C C . ILE C 1 61 ? 1.877 -4.799 -13.610 1.00 83.87 61 ILE C C 1
ATOM 1700 O O . ILE C 1 61 ? 1.147 -5.543 -12.941 1.00 86.74 61 ILE C O 1
ATOM 1705 N N . THR C 1 62 ? 2.485 -5.165 -14.731 1.00 78.12 62 THR C N 1
ATOM 1706 C CA . THR C 1 62 ? 2.319 -6.515 -15.309 1.00 74.99 62 THR C CA 1
ATOM 1707 C C . THR C 1 62 ? 3.646 -7.258 -15.225 1.00 66.47 62 THR C C 1
ATOM 1708 O O . THR C 1 62 ? 4.675 -6.672 -15.562 1.00 71.92 62 THR C O 1
ATOM 1712 N N . ILE C 1 63 ? 3.612 -8.497 -14.757 1.00 64.60 63 ILE C N 1
ATOM 1713 C CA . ILE C 1 63 ? 4.801 -9.391 -14.677 1.00 63.06 63 ILE C CA 1
ATOM 1714 C C . ILE C 1 63 ? 4.786 -10.306 -15.893 1.00 64.62 63 ILE C C 1
ATOM 1715 O O . ILE C 1 63 ? 3.759 -10.994 -16.093 1.00 77.86 63 ILE C O 1
ATOM 1720 N N . ILE C 1 64 ? 5.882 -10.335 -16.645 1.00 63.84 64 ILE C N 1
ATOM 1721 C CA . ILE C 1 64 ? 6.037 -11.274 -17.786 1.00 59.81 64 ILE C CA 1
ATOM 1722 C C . ILE C 1 64 ? 7.106 -12.300 -17.426 1.00 60.62 64 ILE C C 1
ATOM 1723 O O . ILE C 1 64 ? 8.250 -11.895 -17.126 1.00 67.07 64 ILE C O 1
ATOM 1728 N N . THR C 1 65 ? 6.726 -13.580 -17.446 1.00 68.68 65 THR C N 1
ATOM 1729 C CA . THR C 1 65 ? 7.648 -14.735 -17.278 1.00 72.21 65 THR C CA 1
ATOM 1730 C C . THR C 1 65 ? 7.651 -15.548 -18.573 1.00 70.16 65 THR C C 1
ATOM 1731 O O . THR C 1 65 ? 6.596 -15.625 -19.216 1.00 69.72 65 THR C O 1
ATOM 1735 N N . ASP C 1 66 ? 8.800 -16.101 -18.953 1.00 69.01 66 ASP C N 1
ATOM 1736 C CA . ASP C 1 66 ? 8.960 -16.840 -20.232 1.00 67.07 66 ASP C CA 1
ATOM 1737 C C . ASP C 1 66 ? 10.143 -17.801 -20.110 1.00 74.97 66 ASP C C 1
ATOM 1738 O O . ASP C 1 66 ? 11.286 -17.3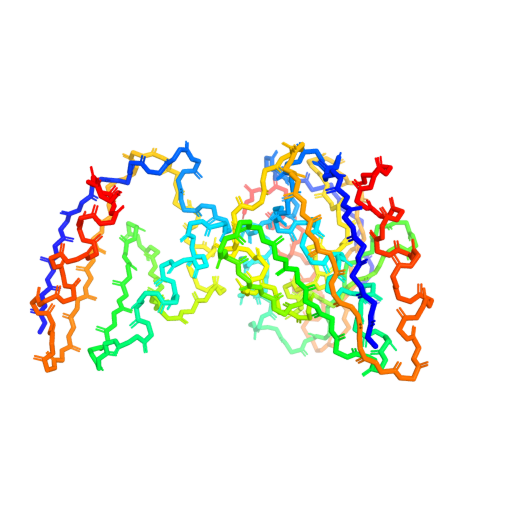25 -20.080 1.00 68.02 66 ASP C O 1
ATOM 1743 N N . GLY C 1 67 ? 9.860 -19.107 -20.065 1.00 81.83 67 GLY C N 1
ATOM 1744 C CA . GLY C 1 67 ? 10.875 -20.170 -19.953 1.00 86.77 67 GLY C CA 1
ATOM 1745 C C . GLY C 1 67 ? 10.353 -21.371 -19.187 1.00 92.11 67 GLY C C 1
ATOM 1746 O O . GLY C 1 67 ? 9.137 -21.400 -18.867 1.00 86.88 67 GLY C O 1
ATOM 1747 N N . GLU C 1 68 ? 11.269 -22.305 -18.902 1.00 97.11 68 GLU C N 1
ATOM 1748 C CA . GLU C 1 68 ? 11.061 -23.607 -18.213 1.00 102.69 68 GLU C CA 1
ATOM 1749 C C . GLU C 1 68 ? 10.093 -23.463 -17.030 1.00 103.25 68 GLU C C 1
ATOM 1750 O O . GLU C 1 68 ? 9.068 -24.173 -16.981 1.00 98.27 68 GLU C O 1
ATOM 1756 N N . ASP C 1 69 ? 10.413 -22.553 -16.106 1.00 102.09 69 ASP C N 1
ATOM 1757 C CA . ASP C 1 69 ? 9.762 -22.436 -14.767 1.00 105.02 69 ASP C CA 1
ATOM 1758 C C . ASP C 1 69 ? 8.761 -21.267 -14.743 1.00 106.07 69 ASP C C 1
ATOM 1759 O O . ASP C 1 69 ? 8.399 -20.840 -13.623 1.00 101.18 69 ASP C O 1
ATOM 1764 N N . GLU C 1 70 ? 8.248 -20.833 -15.903 1.00 107.09 70 GLU C N 1
ATOM 1765 C CA . GLU C 1 70 ? 7.562 -19.513 -16.042 1.00 111.10 70 GLU C CA 1
ATOM 1766 C C . GLU C 1 70 ? 6.322 -19.410 -15.137 1.00 117.63 70 GLU C C 1
ATOM 1767 O O . GLU C 1 70 ? 6.040 -18.273 -14.703 1.00 118.81 70 GLU C O 1
ATOM 1773 N N . LYS C 1 71 ? 5.609 -20.510 -14.850 1.00 123.90 71 LYS C N 1
ATOM 1774 C CA . LYS C 1 71 ? 4.360 -20.473 -14.027 1.00 124.13 71 LYS C CA 1
ATOM 1775 C C . LYS C 1 71 ? 4.722 -20.344 -12.543 1.00 118.37 71 LYS C C 1
ATOM 1776 O O . LYS C 1 71 ? 4.071 -19.549 -11.837 1.00 109.13 71 LYS C O 1
ATOM 1782 N N . LYS C 1 72 ? 5.722 -21.102 -12.091 1.00 117.54 72 LYS C N 1
ATOM 1783 C CA . LYS C 1 72 ? 6.220 -21.020 -10.695 1.00 117.98 72 LYS C CA 1
ATOM 1784 C C . LYS C 1 72 ? 6.678 -19.582 -10.417 1.00 113.90 72 LYS C C 1
ATOM 1785 O O . LYS C 1 72 ? 6.202 -18.987 -9.431 1.00 104.98 72 LYS C O 1
ATOM 1791 N N . ALA C 1 73 ? 7.543 -19.041 -11.281 1.00 110.08 73 ALA C N 1
ATOM 1792 C CA . ALA C 1 73 ? 8.080 -17.660 -11.199 1.00 106.58 73 ALA C CA 1
ATOM 1793 C C . ALA C 1 73 ? 6.916 -16.664 -11.068 1.00 104.34 73 ALA C C 1
ATOM 1794 O O . ALA C 1 73 ? 6.940 -15.833 -10.150 1.00 103.07 73 ALA C O 1
ATOM 1796 N N . ALA C 1 74 ? 5.915 -16.770 -11.941 1.00 104.43 74 ALA C N 1
ATOM 1797 C CA . ALA C 1 74 ? 4.758 -15.844 -12.017 1.00 110.24 74 ALA C CA 1
ATOM 1798 C C . ALA C 1 74 ? 3.970 -15.840 -10.696 1.00 110.98 74 ALA C C 1
ATOM 1799 O O . ALA C 1 74 ? 3.554 -14.746 -10.263 1.00 107.74 74 ALA C O 1
ATOM 1801 N N . ASP C 1 75 ? 3.769 -17.007 -10.074 1.00 113.78 75 ASP C N 1
ATOM 1802 C CA . ASP C 1 75 ? 2.990 -17.148 -8.810 1.00 113.02 75 ASP C CA 1
ATOM 1803 C C . ASP C 1 75 ? 3.750 -16.493 -7.651 1.00 105.85 75 ASP C C 1
ATOM 1804 O O . ASP C 1 75 ? 3.125 -15.756 -6.862 1.00 97.48 75 ASP C O 1
ATOM 1809 N N . GLU C 1 76 ? 5.047 -16.767 -7.555 1.00 100.95 76 GLU C N 1
ATOM 1810 C CA . GLU C 1 76 ? 5.900 -16.298 -6.430 1.00 101.06 76 GLU C CA 1
ATOM 1811 C C . GLU C 1 76 ? 6.108 -14.775 -6.557 1.00 100.07 76 GLU C C 1
ATOM 1812 O O . GLU C 1 76 ? 6.123 -14.087 -5.509 1.00 93.35 76 GLU C O 1
ATOM 1818 N N . ILE C 1 77 ? 6.242 -14.255 -7.781 1.00 96.86 77 ILE C N 1
ATOM 1819 C CA . ILE C 1 77 ? 6.418 -12.786 -8.007 1.00 97.30 77 ILE C CA 1
ATOM 1820 C C . ILE C 1 77 ? 5.130 -12.061 -7.593 1.00 97.75 77 ILE C C 1
ATOM 1821 O O . ILE C 1 77 ? 5.224 -11.010 -6.958 1.00 96.15 77 ILE C O 1
ATOM 1826 N N . SER C 1 78 ? 3.963 -12.584 -7.976 1.00 107.21 78 SER C N 1
ATOM 1827 C CA . SER C 1 78 ? 2.641 -11.994 -7.621 1.00 113.22 78 SER C CA 1
ATOM 1828 C C . SER C 1 78 ? 2.494 -11.975 -6.095 1.00 116.50 78 SER C C 1
ATOM 1829 O O . SER C 1 78 ? 2.054 -10.933 -5.548 1.00 113.83 78 SER C O 1
ATOM 1832 N N . GLU C 1 79 ? 2.879 -13.070 -5.431 1.00 123.15 79 GLU C N 1
ATOM 1833 C CA . GLU C 1 79 ? 2.881 -13.151 -3.947 1.00 127.57 79 GLU C CA 1
ATOM 1834 C C . GLU C 1 79 ? 3.751 -12.014 -3.404 1.00 126.64 79 GLU C C 1
ATOM 1835 O O . GLU C 1 79 ? 3.263 -11.244 -2.575 1.00 134.35 79 GLU C O 1
ATOM 1841 N N . TYR C 1 80 ? 4.980 -11.883 -3.903 1.00 119.80 80 TYR C N 1
ATOM 1842 C CA . TYR C 1 80 ? 5.945 -10.852 -3.446 1.00 117.88 80 TYR C CA 1
ATOM 1843 C C . TYR C 1 80 ? 5.290 -9.465 -3.526 1.00 117.43 80 TYR C C 1
ATOM 1844 O O . TYR C 1 80 ? 5.467 -8.653 -2.584 1.00 104.27 80 TYR C O 1
ATOM 1853 N N . PHE C 1 81 ? 4.548 -9.193 -4.611 1.00 122.89 81 PHE C N 1
ATOM 1854 C CA . PHE C 1 81 ? 3.954 -7.851 -4.862 1.00 126.06 81 PHE C CA 1
ATOM 1855 C C . PHE C 1 81 ? 2.738 -7.595 -3.961 1.00 125.66 81 PHE C C 1
ATOM 1856 O O . PHE C 1 81 ? 2.555 -6.394 -3.626 1.00 120.79 81 PHE C O 1
ATOM 1864 N N . THR C 1 82 ? 1.935 -8.594 -3.581 1.00 128.58 82 THR C N 1
ATOM 1865 C CA . THR C 1 82 ? 0.703 -8.253 -2.810 1.00 131.90 82 THR C CA 1
ATOM 1866 C C . THR C 1 82 ? 0.508 -9.078 -1.535 1.00 138.23 82 THR C C 1
ATOM 1867 O O . THR C 1 82 ? -0.417 -8.734 -0.776 1.00 135.41 82 THR C O 1
ATOM 1871 N N . VAL C 1 83 ? 1.328 -10.101 -1.307 1.00 145.10 83 VAL C N 1
ATOM 1872 C CA . VAL C 1 83 ? 1.118 -11.081 -0.194 1.00 146.06 83 VAL C CA 1
ATOM 1873 C C . VAL C 1 83 ? 2.436 -11.212 0.576 1.00 148.84 83 VAL C C 1
ATOM 1874 O O . VAL C 1 83 ? 2.407 -11.213 1.825 1.00 140.07 83 VAL C O 1
ATOM 1878 N N . GLY C 1 84 ? 3.524 -11.427 -0.165 1.00 156.42 84 GLY C N 1
ATOM 1879 C CA . GLY C 1 84 ? 4.923 -11.406 0.309 1.00 149.94 84 GLY C CA 1
ATOM 1880 C C . GLY C 1 84 ? 5.083 -10.707 1.649 1.00 144.99 84 GLY C C 1
ATOM 1881 O O . GLY C 1 84 ? 5.657 -11.296 2.595 1.00 135.33 84 GLY C O 1
#

InterPro domains:
  IPR000032 Phosphocarrier protein HPr-like [PF00381] (3-81)
  IPR000032 Phosphocarrier protein HPr-like [PR00107] (13-29)
  IPR000032 Phosphocarrier protein HPr-like [PR00107] (38-53)
  IPR000032 Phosphocarrier protein HPr-like [PR00107] (53-70)
  IPR000032 Phosphocarrier protein HPr-like [PS51350] (1-85)
  IPR000032 Phosphocarrier protein HPr-like [TIGR01003] (1-81)
  IPR000032 Phosphocarrier protein HPr-like [cd00367] (5-81)
  IPR002114 Phosphotransferase system, HPr serine phosphorylation site [PS00589] (39-54)
  IPR035895 HPr-like superfamily [G3DSA:3.30.1340.10] (1-82)
  IPR035895 HPr-like superfamily [SSF55594] (3-82)
  IPR050399 Phosphocarrier protein HPr [PTHR33705] (1-85)

Organism: Ruminiclostridium cellulolyticum (strain ATCC 35319 / DSM 5812 / JCM 6584 / H10) (NCBI:txid394503)

B-factor: mean 59.22, std 28.52, range [23.89, 161.74]

Secondary structure (DSSP, 8-state):
-EEEEEE--STTSS-HHHHHHHHHHHTT-SSEEEEEETTEEEETT-HHHHHHT---TT-EEEEEEESTTHHHHHHHHHHHHHT-/-EEEEEE---BTBS-HHHHHHHHHHHTTSSSEEEEEETTEEEETT-HHHHHHH-PPTT-EEEEEEESTTHHHHHHHHHHHHHH-/-EEEEEE---BTBS-HHHHHHHHHHHTT-SSEEEEEETTEEEETT-HHHHHHH-PPTT-EEEEEEESTTHHHHHHHHHHHHHT-

Radius of gyration: 19.26 Å; Cα contacts (8 Å, |Δi|>4): 573; chains: 3; bounding box: 47×49×47 Å